Protein AF-A0A2E9D333-F1 (afdb_monomer_lite)

pLDDT: mean 70.03, std 16.57, range [30.91, 91.0]

Radius of gyration: 24.69 Å; chains: 1; bounding box: 83×46×81 Å

Sequence (212 aa):
MGISLLAGCAQFTTNDQELAQLDRAARNKANTYVGCVTREAEKFLVNSADAGFIVDVARNNCTAALDDYKAAQSEFLDAQFMMIKDKLNESVELMDDRARNEIALMVITRQQQSQLSPAATIGAAVPRPAAAPITRAAGTPTSWTPDQRVYLDCMEDQARKYTSLKESAETIAEVAQSRCRDYMGGPNAALAQEGRTLVLGTIFDARVTPTR

Secondary structure (DSSP, 8-state):
---------------HHHHHHHHHHHHHHHHHHHHHHHHHHHHHTTTT--HHHHHHHHHHHTHHHHHHHHHHHHHHHHHH-S--HHHHHHHHHHHHHHHHHHHHHHHHHHHHHHHT-------------------------S---HHHHHHHHHHHHHHHHHTTSSS-HHHHHHHHHHHHGGGG-S--HHHHHHHHHHHHHHHHHHHHS---

Structure (mmCIF, N/CA/C/O backbone):
data_AF-A0A2E9D333-F1
#
_entry.id   AF-A0A2E9D333-F1
#
loop_
_atom_site.group_PDB
_atom_site.id
_atom_site.type_symbol
_atom_site.label_atom_id
_atom_site.label_alt_id
_atom_site.label_comp_id
_atom_site.label_asym_id
_atom_site.label_entity_id
_atom_site.label_seq_id
_atom_site.pdbx_PDB_ins_code
_atom_site.Cartn_x
_atom_site.Cartn_y
_atom_site.Cartn_z
_atom_site.occupancy
_atom_site.B_iso_or_equiv
_atom_site.auth_seq_id
_atom_site.auth_comp_id
_atom_site.auth_asym_id
_atom_site.auth_atom_id
_atom_site.pdbx_PDB_model_num
ATOM 1 N N . MET A 1 1 ? -42.134 -2.757 52.847 1.00 39.03 1 MET A N 1
ATOM 2 C CA . MET A 1 1 ? -40.674 -2.773 52.621 1.00 39.03 1 MET A CA 1
ATOM 3 C C . MET A 1 1 ? -40.456 -3.146 51.168 1.00 39.03 1 MET A C 1
ATOM 5 O O . MET A 1 1 ? -40.657 -4.298 50.813 1.00 39.03 1 MET A O 1
ATOM 9 N N . GLY A 1 2 ? -40.217 -2.147 50.319 1.00 44.47 2 GLY A N 1
ATOM 10 C CA . GLY A 1 2 ? -39.967 -2.340 48.892 1.00 44.47 2 GLY A CA 1
ATOM 11 C C . GLY A 1 2 ? -38.469 -2.445 48.650 1.00 44.47 2 GLY A C 1
ATOM 12 O O . GLY A 1 2 ? -37.720 -1.599 49.130 1.00 44.47 2 GLY A O 1
ATOM 13 N N . ILE A 1 3 ? -38.045 -3.478 47.928 1.00 48.16 3 ILE A N 1
ATOM 14 C CA . ILE A 1 3 ? -36.693 -3.558 47.383 1.00 48.16 3 ILE A CA 1
ATOM 15 C C . ILE A 1 3 ? -36.841 -3.391 45.878 1.00 48.16 3 ILE A C 1
ATOM 17 O O . ILE A 1 3 ? -37.286 -4.292 45.169 1.00 48.16 3 ILE A O 1
ATOM 21 N N . SER A 1 4 ? -36.520 -2.182 45.431 1.00 44.19 4 SER A N 1
ATOM 22 C CA . SER A 1 4 ? -36.317 -1.830 44.037 1.00 44.19 4 SER A CA 1
ATOM 23 C C . SER A 1 4 ? -35.177 -2.683 43.481 1.00 44.19 4 SER A C 1
ATOM 25 O O . SER A 1 4 ? -34.012 -2.463 43.810 1.00 44.19 4 SER A O 1
ATOM 27 N N . LEU A 1 5 ? -35.509 -3.665 42.647 1.00 45.00 5 LEU A N 1
ATOM 28 C CA . LEU A 1 5 ? -34.540 -4.306 41.767 1.00 45.00 5 LEU A CA 1
ATOM 29 C C . LEU A 1 5 ? -34.175 -3.285 40.691 1.00 45.00 5 LEU A C 1
ATOM 31 O O . LEU A 1 5 ? -34.953 -3.007 39.781 1.00 45.00 5 LEU A O 1
ATOM 35 N N . LEU A 1 6 ? -33.004 -2.677 40.873 1.00 47.22 6 LEU A N 1
ATOM 36 C CA . LEU A 1 6 ? -32.331 -1.839 39.894 1.00 47.22 6 LEU A CA 1
ATOM 37 C C . LEU A 1 6 ? -32.170 -2.640 38.598 1.00 47.22 6 LEU A C 1
ATOM 39 O O . LEU A 1 6 ? -31.268 -3.464 38.464 1.00 47.22 6 LEU A O 1
ATOM 43 N N . ALA A 1 7 ? -33.060 -2.375 37.643 1.00 49.44 7 ALA A N 1
ATOM 44 C CA . ALA A 1 7 ? -32.830 -2.627 36.234 1.00 49.44 7 ALA A CA 1
ATOM 45 C C . ALA A 1 7 ? -31.689 -1.703 35.785 1.00 49.44 7 ALA A C 1
ATOM 47 O O . ALA A 1 7 ? -31.906 -0.590 35.311 1.00 49.44 7 ALA A O 1
ATOM 48 N N . GLY A 1 8 ? -30.456 -2.139 36.032 1.00 47.03 8 GLY A N 1
ATOM 49 C CA . GLY A 1 8 ? -29.273 -1.532 35.451 1.00 47.03 8 GLY A CA 1
ATOM 50 C C . GLY A 1 8 ? -29.251 -1.872 33.970 1.00 47.03 8 GLY A C 1
ATOM 51 O O . GLY A 1 8 ? -28.988 -3.014 33.600 1.00 47.03 8 GLY A O 1
ATOM 52 N N . CYS A 1 9 ? -29.556 -0.887 33.130 1.00 43.44 9 CYS A N 1
ATOM 53 C CA . CYS A 1 9 ? -29.223 -0.918 31.718 1.00 43.44 9 CYS A CA 1
ATOM 54 C C . CYS A 1 9 ? -27.738 -1.285 31.596 1.00 43.44 9 CYS A C 1
ATOM 56 O O . CYS A 1 9 ? -26.883 -0.523 32.047 1.00 43.44 9 CYS A O 1
ATOM 58 N N . ALA A 1 10 ? -27.432 -2.445 31.013 1.00 44.16 10 ALA A N 1
ATOM 59 C CA . ALA A 1 10 ? -26.096 -2.750 30.523 1.00 44.16 10 ALA A CA 1
ATOM 60 C C . ALA A 1 10 ? -25.810 -1.767 29.381 1.00 44.16 10 ALA A C 1
ATOM 62 O O . ALA A 1 10 ? -26.138 -1.999 28.220 1.00 44.16 10 ALA A O 1
ATOM 63 N N . GLN A 1 11 ? -25.319 -0.591 29.750 1.00 48.28 11 GLN A N 1
ATOM 64 C CA . GLN A 1 11 ? -24.789 0.388 28.827 1.00 48.28 11 GLN A CA 1
ATOM 65 C C . GLN A 1 11 ? -23.543 -0.273 28.234 1.00 48.28 11 GLN A C 1
ATOM 67 O O . GLN A 1 11 ? -22.614 -0.596 28.971 1.00 48.28 11 GLN A O 1
ATOM 72 N N . PHE A 1 12 ? -23.566 -0.560 26.931 1.00 49.44 12 PHE A N 1
ATOM 73 C CA . PHE A 1 12 ? -22.416 -1.032 26.160 1.00 49.44 12 PHE A CA 1
ATOM 74 C C . PHE A 1 12 ? -21.349 0.072 26.139 1.00 49.44 12 PHE A C 1
ATOM 76 O O . PHE A 1 12 ? -21.164 0.767 25.148 1.00 49.44 12 PHE A O 1
ATOM 83 N N . THR A 1 13 ? -20.703 0.316 27.272 1.00 52.50 13 THR A N 1
ATOM 84 C CA . THR A 1 13 ? -19.488 1.111 27.352 1.00 52.50 13 THR A CA 1
ATOM 85 C C . THR A 1 13 ? -18.358 0.105 27.394 1.00 52.50 13 THR A C 1
ATOM 87 O O . THR A 1 13 ? -17.913 -0.287 28.474 1.00 52.50 13 THR A O 1
ATOM 90 N N . THR A 1 14 ? -17.943 -0.375 26.223 1.00 62.62 14 THR A N 1
ATOM 91 C CA . THR A 1 14 ? -16.630 -1.001 26.069 1.00 62.62 14 THR A CA 1
ATOM 92 C C . THR A 1 14 ? -15.633 -0.055 26.735 1.00 62.62 14 THR A C 1
ATOM 94 O O . THR A 1 14 ? -15.540 1.111 26.352 1.00 62.62 14 THR A O 1
ATOM 97 N N . ASN A 1 15 ? -14.996 -0.490 27.821 1.00 79.00 15 ASN A N 1
ATOM 98 C CA . ASN A 1 15 ? -14.103 0.375 28.592 1.00 79.00 15 ASN A CA 1
ATOM 99 C C . ASN A 1 15 ? -12.928 0.786 27.683 1.00 79.00 15 ASN A C 1
ATOM 101 O O . ASN A 1 15 ? -12.452 -0.035 26.899 1.00 79.00 15 ASN A O 1
ATOM 105 N N . ASP A 1 16 ? -12.431 2.021 27.788 1.00 80.81 16 ASP A N 1
ATOM 106 C CA . ASP A 1 16 ? -11.281 2.527 27.018 1.00 80.81 16 ASP A CA 1
ATOM 107 C C . ASP A 1 16 ? -10.090 1.550 27.020 1.00 80.81 16 ASP A C 1
ATOM 109 O O . ASP A 1 16 ? -9.355 1.422 26.038 1.00 80.81 16 ASP A O 1
ATOM 113 N N . GLN A 1 17 ? -9.914 0.804 28.115 1.00 81.62 17 GLN A N 1
ATOM 114 C CA . GLN A 1 17 ? -8.884 -0.224 28.238 1.00 81.62 17 GLN A CA 1
ATOM 115 C C . GLN A 1 17 ? -9.095 -1.429 27.302 1.00 81.62 17 GLN A C 1
ATOM 117 O O . GLN A 1 17 ? -8.115 -1.994 26.815 1.00 81.62 17 GLN A O 1
ATOM 122 N N . GLU A 1 18 ? -10.339 -1.831 27.063 1.00 81.69 18 GLU A N 1
ATOM 123 C CA . GLU A 1 18 ? -10.721 -2.927 26.166 1.00 81.69 18 GLU A CA 1
ATOM 124 C C . GLU A 1 18 ? -10.599 -2.491 24.699 1.00 81.69 18 GLU A C 1
ATOM 126 O O . GLU A 1 18 ? -9.955 -3.180 23.907 1.00 81.69 18 GLU A O 1
ATOM 131 N N . LEU A 1 19 ? -11.048 -1.275 24.366 1.00 80.75 19 LEU A N 1
ATOM 132 C CA . LEU A 1 19 ? -10.809 -0.664 23.050 1.00 80.75 19 LEU A CA 1
ATOM 133 C C . LEU A 1 19 ? -9.309 -0.565 22.723 1.00 80.75 19 LEU A C 1
ATOM 135 O O . LEU A 1 19 ? -8.883 -0.910 21.621 1.00 80.75 19 LEU A O 1
ATOM 139 N N . ALA A 1 20 ? -8.478 -0.167 23.691 1.00 79.75 20 ALA A N 1
ATOM 140 C CA . ALA A 1 20 ? -7.027 -0.095 23.513 1.00 79.75 20 ALA A CA 1
ATOM 141 C C . ALA A 1 20 ? -6.345 -1.471 23.376 1.00 79.75 20 ALA A C 1
ATOM 143 O O . ALA A 1 20 ? -5.203 -1.549 22.905 1.00 79.75 20 ALA A O 1
ATOM 144 N N . GLN A 1 21 ? -6.981 -2.554 23.832 1.00 82.75 21 GLN A N 1
ATOM 145 C CA . GLN A 1 21 ? -6.500 -3.920 23.602 1.00 82.75 21 GLN A CA 1
ATOM 146 C C . GLN A 1 21 ? -6.868 -4.398 22.199 1.00 82.75 21 GLN A C 1
ATOM 148 O O . GLN A 1 21 ? -6.003 -4.944 21.514 1.00 82.75 21 GLN A O 1
ATOM 153 N N . LEU A 1 22 ? -8.094 -4.119 21.750 1.00 84.69 22 LEU A N 1
ATOM 154 C CA . LEU A 1 22 ? -8.561 -4.440 20.401 1.00 84.69 22 LEU A CA 1
ATOM 155 C C . LEU A 1 22 ? -7.756 -3.692 19.323 1.00 84.69 22 LEU A C 1
ATOM 157 O O . LEU A 1 22 ? -7.276 -4.326 18.386 1.00 84.69 22 LEU A O 1
ATOM 161 N N . ASP A 1 23 ? -7.482 -2.391 19.500 1.00 84.94 23 ASP A N 1
ATOM 162 C CA . ASP A 1 23 ? -6.608 -1.626 18.585 1.00 84.94 23 ASP A CA 1
ATOM 163 C C . ASP A 1 23 ? -5.200 -2.243 18.514 1.00 84.94 23 ASP A C 1
ATOM 165 O O . ASP A 1 23 ? -4.637 -2.460 17.439 1.00 84.94 23 ASP A O 1
ATOM 169 N N . ARG A 1 24 ? -4.621 -2.612 19.666 1.00 81.75 24 ARG A N 1
ATOM 170 C CA . ARG A 1 24 ? -3.310 -3.281 19.704 1.00 81.75 24 ARG A CA 1
ATOM 171 C C . ARG A 1 24 ? -3.327 -4.640 19.010 1.00 81.75 24 ARG A C 1
ATOM 173 O O . ARG A 1 24 ? -2.371 -4.959 18.302 1.00 81.75 24 ARG A O 1
ATOM 180 N N . ALA A 1 25 ? -4.381 -5.430 19.191 1.00 84.06 25 ALA A N 1
ATOM 181 C CA . ALA A 1 25 ? -4.539 -6.713 18.517 1.00 84.06 25 ALA A CA 1
ATOM 182 C C . ALA A 1 25 ? -4.614 -6.528 16.993 1.00 84.06 25 ALA A C 1
ATOM 184 O O . ALA A 1 25 ? -3.840 -7.160 16.268 1.00 84.06 25 ALA A O 1
ATOM 185 N N . ALA A 1 26 ? -5.445 -5.596 16.517 1.00 80.00 26 ALA A N 1
ATOM 186 C CA . ALA A 1 26 ? -5.569 -5.263 15.101 1.00 80.00 26 ALA A CA 1
ATOM 187 C C . ALA A 1 26 ? -4.231 -4.799 14.501 1.00 80.00 26 ALA A C 1
ATOM 189 O O . ALA A 1 26 ? -3.803 -5.311 13.466 1.00 80.00 26 ALA A O 1
ATOM 190 N N . ARG A 1 27 ? -3.492 -3.918 15.189 1.00 82.12 27 ARG A N 1
ATOM 191 C CA . ARG A 1 27 ? -2.153 -3.470 14.756 1.00 82.12 27 ARG A CA 1
ATOM 192 C C . ARG A 1 27 ? -1.125 -4.597 14.708 1.00 82.12 27 ARG A C 1
ATOM 194 O O . ARG A 1 27 ? -0.323 -4.651 13.778 1.00 82.12 27 ARG A O 1
ATOM 201 N N . ASN A 1 28 ? -1.136 -5.508 15.681 1.00 84.44 28 ASN A N 1
ATOM 202 C CA . ASN A 1 28 ? -0.240 -6.667 15.680 1.00 84.44 28 ASN A CA 1
ATOM 203 C C . ASN A 1 28 ? -0.522 -7.589 14.486 1.00 84.44 28 ASN A C 1
ATOM 205 O O . ASN A 1 28 ? 0.414 -8.066 13.838 1.00 84.44 28 ASN A O 1
ATOM 209 N N . LYS A 1 29 ? -1.801 -7.801 14.153 1.00 88.38 29 LYS A N 1
ATOM 210 C CA . LYS A 1 29 ? -2.195 -8.562 12.962 1.00 88.38 29 LYS A CA 1
ATOM 211 C C . LYS A 1 29 ? -1.839 -7.830 11.667 1.00 88.38 29 LYS A C 1
ATOM 213 O O . LYS A 1 29 ? -1.276 -8.457 10.775 1.00 88.38 29 LYS A O 1
ATOM 218 N N . ALA A 1 30 ? -2.022 -6.511 11.602 1.00 78.25 30 ALA A N 1
ATOM 219 C CA . ALA A 1 30 ? -1.582 -5.696 10.467 1.00 78.25 30 ALA A CA 1
ATOM 220 C C . ALA A 1 30 ? -0.069 -5.828 10.225 1.00 78.25 30 ALA A C 1
ATOM 222 O O . ALA A 1 30 ? 0.368 -6.075 9.105 1.00 78.25 30 ALA A O 1
ATOM 223 N N . ASN A 1 31 ? 0.744 -5.742 11.284 1.00 82.19 31 ASN A N 1
ATOM 224 C CA . ASN A 1 31 ? 2.193 -5.936 11.184 1.00 82.19 31 ASN A CA 1
ATOM 225 C C . ASN A 1 31 ? 2.564 -7.370 10.771 1.00 82.19 31 ASN A C 1
ATOM 227 O O . ASN A 1 31 ? 3.530 -7.561 10.036 1.00 82.19 31 ASN A O 1
ATOM 231 N N . THR A 1 32 ? 1.796 -8.371 11.210 1.00 86.44 32 THR A N 1
ATOM 232 C CA . THR A 1 32 ? 1.985 -9.772 10.797 1.00 86.44 32 THR A CA 1
ATOM 233 C C . THR A 1 32 ? 1.733 -9.943 9.301 1.00 86.44 32 THR A C 1
ATOM 235 O O . THR A 1 32 ? 2.529 -10.586 8.617 1.00 86.44 32 THR A O 1
ATOM 238 N N . TYR A 1 33 ? 0.668 -9.333 8.778 1.00 85.81 33 TYR A N 1
ATOM 239 C CA . TYR A 1 33 ? 0.381 -9.350 7.348 1.00 85.81 33 TYR A CA 1
ATOM 240 C C . TYR A 1 33 ? 1.449 -8.619 6.535 1.00 85.81 33 TYR A C 1
ATOM 242 O O . TYR A 1 33 ? 1.997 -9.212 5.609 1.00 85.81 33 TYR A O 1
ATOM 250 N N . VAL A 1 34 ? 1.808 -7.383 6.906 1.00 82.06 34 VAL A N 1
ATOM 251 C CA . VAL A 1 34 ? 2.870 -6.632 6.214 1.00 82.06 34 VAL A CA 1
ATOM 252 C C . VAL A 1 34 ? 4.173 -7.434 6.228 1.00 82.06 34 VAL A C 1
ATOM 254 O O . VAL A 1 34 ? 4.779 -7.634 5.183 1.00 82.06 34 VAL A O 1
ATOM 257 N N . GLY A 1 35 ? 4.556 -8.003 7.374 1.00 80.19 35 GLY A N 1
ATOM 258 C CA . GLY A 1 35 ? 5.743 -8.853 7.479 1.00 80.19 35 GLY A CA 1
ATOM 259 C C . GLY A 1 35 ? 5.681 -10.124 6.622 1.00 80.19 35 GLY A C 1
ATOM 260 O O . GLY A 1 35 ? 6.712 -10.557 6.105 1.00 80.19 35 GLY A O 1
ATOM 261 N N . CYS A 1 36 ? 4.498 -10.718 6.440 1.00 85.81 36 CYS A N 1
ATOM 262 C CA . CYS A 1 36 ? 4.298 -11.829 5.509 1.00 85.81 36 CYS A CA 1
ATOM 263 C C . CYS A 1 36 ? 4.529 -11.373 4.064 1.00 85.81 36 CYS A C 1
ATOM 265 O O . CYS A 1 36 ? 5.340 -11.967 3.355 1.00 85.81 36 CYS A O 1
ATOM 267 N N . VAL A 1 37 ? 3.865 -10.290 3.655 1.00 84.44 37 VAL A N 1
ATOM 268 C CA . VAL A 1 37 ? 3.920 -9.755 2.291 1.00 84.44 37 VAL A CA 1
ATOM 269 C C . VAL A 1 37 ? 5.350 -9.354 1.922 1.00 84.44 37 VAL A C 1
ATOM 271 O O . VAL A 1 37 ? 5.843 -9.734 0.862 1.00 84.44 37 VAL A O 1
ATOM 274 N N . THR A 1 38 ? 6.060 -8.684 2.829 1.00 82.25 38 THR A N 1
ATOM 275 C CA . THR A 1 38 ? 7.469 -8.314 2.661 1.00 82.25 38 THR A CA 1
ATOM 276 C C . THR A 1 38 ? 8.361 -9.553 2.482 1.00 82.25 38 THR A C 1
ATOM 278 O O . THR A 1 38 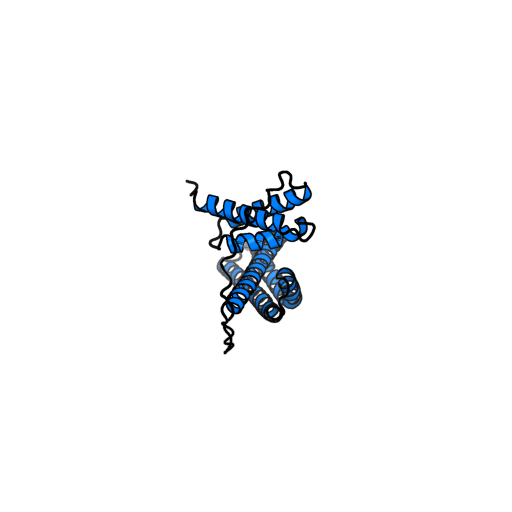? 9.135 -9.627 1.529 1.00 82.25 38 THR A O 1
ATOM 281 N N . ARG A 1 39 ? 8.208 -10.579 3.331 1.00 84.75 39 ARG A N 1
ATOM 282 C CA . ARG A 1 39 ? 8.996 -11.825 3.251 1.00 84.75 39 ARG A CA 1
ATOM 283 C C . ARG A 1 39 ? 8.721 -12.629 1.980 1.00 84.75 39 ARG A C 1
ATOM 285 O O . ARG A 1 39 ? 9.632 -13.232 1.417 1.00 84.75 39 ARG A O 1
ATOM 292 N N . GLU A 1 40 ? 7.469 -12.684 1.536 1.00 84.50 40 GLU A N 1
ATOM 293 C CA . GLU A 1 40 ? 7.126 -13.340 0.273 1.00 84.50 40 GLU A CA 1
ATOM 294 C C . GLU A 1 40 ? 7.706 -12.570 -0.912 1.00 84.50 40 GLU A C 1
ATOM 296 O O . GLU A 1 40 ? 8.304 -13.180 -1.798 1.00 84.50 40 GLU A O 1
ATOM 301 N N . ALA A 1 41 ? 7.623 -11.239 -0.891 1.00 80.31 41 ALA A N 1
ATOM 302 C CA . ALA A 1 41 ? 8.182 -10.392 -1.933 1.00 80.31 41 ALA A CA 1
ATOM 303 C C . ALA A 1 41 ? 9.700 -10.569 -2.097 1.00 80.31 41 ALA A C 1
ATOM 305 O O . ALA A 1 41 ? 10.182 -10.659 -3.229 1.00 80.31 41 ALA A O 1
ATOM 306 N N . GLU A 1 42 ? 10.455 -10.710 -1.000 1.00 79.62 42 GLU A N 1
ATOM 307 C CA . GLU A 1 42 ? 11.911 -10.930 -1.025 1.00 79.62 42 GLU A CA 1
ATOM 308 C C . GLU A 1 42 ? 12.353 -12.098 -1.919 1.00 79.62 42 GLU A C 1
ATOM 310 O O . GLU A 1 42 ? 13.414 -12.024 -2.555 1.00 79.62 42 GLU A O 1
ATOM 315 N N . LYS A 1 43 ? 11.529 -13.149 -2.016 1.00 80.00 43 LYS A N 1
ATOM 316 C CA . LYS A 1 43 ? 11.796 -14.332 -2.848 1.00 80.00 43 LYS A CA 1
ATOM 317 C C . LYS A 1 43 ? 11.767 -14.013 -4.343 1.00 80.00 43 LYS A C 1
ATOM 319 O O . LYS A 1 43 ? 12.484 -14.640 -5.120 1.00 80.00 43 LYS A O 1
ATOM 324 N N . PHE A 1 44 ? 10.963 -13.033 -4.751 1.00 74.81 44 PHE A N 1
ATOM 325 C CA . PHE A 1 44 ? 10.767 -12.658 -6.155 1.00 74.81 44 PHE A CA 1
ATOM 326 C C . PHE A 1 44 ? 11.645 -11.486 -6.591 1.00 74.81 44 PHE A C 1
ATOM 328 O O . PHE A 1 44 ? 11.915 -11.326 -7.782 1.00 74.81 44 PHE A O 1
ATOM 335 N N . LEU A 1 45 ? 12.177 -10.727 -5.632 1.00 68.44 45 LEU A N 1
ATOM 336 C CA . LEU A 1 45 ? 13.121 -9.637 -5.875 1.00 68.44 45 LEU A CA 1
ATOM 337 C C . LEU A 1 45 ? 14.427 -10.084 -6.575 1.00 68.44 45 LEU A C 1
ATOM 339 O O . LEU A 1 45 ? 15.135 -9.241 -7.116 1.00 68.44 45 LEU A O 1
ATOM 343 N N . VAL A 1 46 ? 14.767 -11.381 -6.579 1.00 63.53 46 VAL A N 1
ATOM 344 C CA . VAL A 1 46 ? 15.969 -11.920 -7.258 1.00 63.53 46 VAL A CA 1
ATOM 345 C C . VAL A 1 46 ? 15.781 -12.023 -8.777 1.00 63.53 46 VAL A C 1
ATOM 347 O O . VAL A 1 46 ? 16.744 -11.902 -9.527 1.00 63.53 46 VAL A O 1
ATOM 350 N N . ASN A 1 47 ? 14.544 -12.204 -9.245 1.00 59.62 47 ASN A N 1
ATOM 351 C CA . ASN A 1 47 ? 14.254 -12.582 -10.632 1.00 59.62 47 ASN A CA 1
ATOM 352 C C . ASN A 1 47 ? 13.803 -11.401 -11.510 1.00 59.62 47 ASN A C 1
ATOM 354 O O . ASN A 1 47 ? 13.242 -11.613 -12.582 1.00 59.62 47 ASN A O 1
ATOM 358 N N . SER A 1 48 ? 14.044 -10.154 -11.081 1.00 52.44 48 SER A N 1
ATOM 359 C CA . SER A 1 48 ? 13.666 -8.922 -11.807 1.00 52.44 48 SER A CA 1
ATOM 360 C C . SER A 1 48 ? 12.183 -8.842 -12.208 1.00 52.44 48 SER A C 1
ATOM 362 O O . SER A 1 48 ? 11.841 -8.254 -13.232 1.00 52.44 48 SER A O 1
ATOM 364 N N . ALA A 1 49 ? 11.293 -9.446 -11.417 1.00 58.06 49 ALA A N 1
ATOM 365 C CA . ALA A 1 49 ? 9.864 -9.372 -11.682 1.00 58.06 49 ALA A CA 1
ATOM 366 C C . ALA A 1 49 ? 9.329 -7.951 -11.432 1.00 58.06 49 ALA A C 1
ATOM 368 O O . ALA A 1 49 ? 9.820 -7.227 -10.565 1.00 58.06 49 ALA A O 1
ATOM 369 N N . ASP A 1 50 ? 8.314 -7.564 -12.204 1.00 64.00 50 ASP A N 1
ATOM 370 C CA . ASP A 1 50 ? 7.616 -6.290 -12.044 1.00 64.00 50 ASP A CA 1
ATOM 371 C C . ASP A 1 50 ? 7.059 -6.131 -10.616 1.00 64.00 50 ASP A C 1
ATOM 373 O O . ASP A 1 50 ? 6.530 -7.082 -10.039 1.00 64.00 50 ASP A O 1
ATOM 377 N N . ALA A 1 51 ? 7.153 -4.925 -10.046 1.00 60.75 51 ALA A N 1
ATOM 378 C CA . ALA A 1 51 ? 6.736 -4.664 -8.667 1.00 60.75 51 ALA A CA 1
ATOM 379 C C . ALA A 1 51 ? 5.256 -5.009 -8.417 1.00 60.75 51 ALA A C 1
ATOM 381 O O . ALA A 1 51 ? 4.924 -5.507 -7.342 1.00 60.75 51 ALA A O 1
ATOM 382 N N . GLY A 1 52 ? 4.381 -4.813 -9.412 1.00 62.28 52 GLY A N 1
ATOM 383 C CA . GLY A 1 52 ? 2.973 -5.205 -9.328 1.00 62.28 52 GLY A CA 1
ATOM 384 C C . GLY A 1 52 ? 2.803 -6.721 -9.226 1.00 62.28 52 GLY A C 1
ATOM 385 O O . GLY A 1 52 ? 2.094 -7.206 -8.349 1.00 62.28 52 GLY A O 1
ATOM 386 N N . PHE A 1 53 ? 3.546 -7.479 -10.037 1.00 69.12 53 PHE A N 1
ATOM 387 C CA . PHE A 1 53 ? 3.548 -8.942 -9.972 1.00 69.12 53 PHE A CA 1
ATOM 388 C C . PHE A 1 53 ? 4.029 -9.468 -8.610 1.00 69.12 53 PHE A C 1
ATOM 390 O O . PHE A 1 53 ? 3.423 -10.379 -8.047 1.00 69.12 53 PHE A O 1
ATOM 397 N N . ILE A 1 54 ? 5.095 -8.882 -8.053 1.00 70.31 54 ILE A N 1
ATOM 398 C CA . ILE A 1 54 ? 5.630 -9.273 -6.739 1.00 70.31 54 ILE A CA 1
ATOM 399 C C . ILE A 1 54 ? 4.589 -9.040 -5.638 1.00 70.31 54 ILE A C 1
ATOM 401 O O . ILE A 1 54 ? 4.387 -9.910 -4.791 1.00 70.31 54 ILE A O 1
ATOM 405 N N . VAL A 1 55 ? 3.910 -7.892 -5.672 1.00 70.75 55 VAL A N 1
ATOM 406 C CA . VAL A 1 55 ? 2.831 -7.554 -4.737 1.00 70.75 55 VAL A CA 1
ATOM 407 C C . VAL A 1 55 ? 1.689 -8.560 -4.827 1.00 70.75 55 VAL A C 1
ATOM 409 O O . VAL A 1 55 ? 1.248 -9.058 -3.794 1.00 70.75 55 VAL A O 1
ATOM 412 N N . ASP A 1 56 ? 1.201 -8.867 -6.026 1.00 74.19 56 ASP A N 1
ATOM 413 C CA . ASP A 1 56 ? 0.020 -9.721 -6.177 1.00 74.19 56 ASP A CA 1
ATOM 414 C C . ASP A 1 56 ? 0.302 -11.165 -5.747 1.00 74.19 56 ASP A C 1
ATOM 416 O O . ASP A 1 56 ? -0.510 -11.778 -5.049 1.00 74.19 56 ASP A O 1
ATOM 420 N N . VAL A 1 57 ? 1.486 -11.695 -6.069 1.00 77.94 57 VAL A N 1
ATOM 421 C CA . VAL A 1 57 ? 1.907 -13.025 -5.605 1.00 77.94 57 VAL A CA 1
ATOM 422 C C . VAL A 1 57 ? 2.108 -13.045 -4.087 1.00 77.94 57 VAL A C 1
ATOM 424 O O . VAL A 1 57 ? 1.633 -13.966 -3.419 1.00 77.94 57 VAL A O 1
ATOM 427 N N . ALA A 1 58 ? 2.752 -12.021 -3.520 1.00 80.56 58 ALA A N 1
ATOM 428 C CA . ALA A 1 58 ? 2.956 -11.923 -2.078 1.00 80.56 58 ALA A CA 1
ATOM 429 C C . ALA A 1 58 ? 1.627 -11.814 -1.310 1.00 80.56 58 ALA A C 1
ATOM 431 O O . ALA A 1 58 ? 1.445 -12.497 -0.304 1.00 80.56 58 ALA A O 1
ATOM 432 N N . ARG A 1 59 ? 0.663 -11.026 -1.805 1.00 81.31 59 ARG A N 1
ATOM 433 C CA . ARG A 1 59 ? -0.680 -10.914 -1.207 1.00 81.31 59 ARG A CA 1
ATOM 434 C C . ARG A 1 59 ? -1.435 -12.237 -1.258 1.00 81.31 59 ARG A C 1
ATOM 436 O O . ARG A 1 59 ? -1.987 -12.649 -0.240 1.00 81.31 59 ARG A O 1
ATOM 443 N N . ASN A 1 60 ? -1.407 -12.935 -2.395 1.00 84.00 60 ASN A N 1
ATOM 444 C CA . ASN A 1 60 ? -2.063 -14.237 -2.542 1.00 84.00 60 ASN A CA 1
ATOM 445 C C . ASN A 1 60 ? -1.516 -15.280 -1.552 1.00 84.00 60 ASN A C 1
ATOM 447 O O . ASN A 1 60 ? -2.289 -16.034 -0.956 1.00 84.00 60 ASN A O 1
ATOM 451 N N . ASN A 1 61 ? -0.204 -15.273 -1.307 1.00 86.50 61 ASN A N 1
ATOM 452 C CA . ASN A 1 61 ? 0.438 -16.163 -0.334 1.00 86.50 61 ASN A CA 1
ATOM 453 C C . ASN A 1 61 ? 0.175 -15.763 1.130 1.00 86.50 61 ASN A C 1
ATOM 455 O O . ASN A 1 61 ? 0.323 -16.592 2.027 1.00 86.50 61 ASN A O 1
ATOM 459 N N . CYS A 1 62 ? -0.236 -14.518 1.381 1.00 91.00 62 CYS A N 1
ATOM 460 C CA . CYS A 1 62 ? -0.471 -13.961 2.715 1.00 91.00 62 CYS A CA 1
ATOM 461 C C . CYS A 1 62 ? -1.958 -13.777 3.057 1.00 91.00 62 CYS A C 1
ATOM 463 O O . CYS A 1 62 ? -2.288 -13.080 4.017 1.00 91.00 62 CYS A O 1
ATOM 465 N N . THR A 1 63 ? -2.858 -14.431 2.317 1.00 90.06 63 THR A N 1
ATOM 466 C CA . THR A 1 63 ? -4.319 -14.388 2.522 1.00 90.06 63 THR A CA 1
ATOM 467 C C . THR A 1 63 ? -4.737 -14.748 3.947 1.00 90.06 63 THR A C 1
ATOM 469 O O . THR A 1 63 ? -5.519 -14.020 4.546 1.00 90.06 63 THR A O 1
ATOM 472 N N . ALA A 1 64 ? -4.135 -15.774 4.553 1.00 88.81 64 ALA A N 1
ATOM 473 C CA . ALA A 1 64 ? -4.420 -16.133 5.945 1.00 88.81 64 ALA A CA 1
ATOM 474 C C . ALA A 1 64 ? -4.088 -14.998 6.937 1.00 88.81 64 ALA A C 1
ATOM 476 O O . ALA A 1 64 ? -4.850 -14.732 7.862 1.00 88.81 64 ALA A O 1
ATOM 477 N N . ALA A 1 65 ? -2.974 -14.287 6.730 1.00 87.00 65 ALA A N 1
ATOM 478 C CA . ALA A 1 65 ? -2.602 -13.154 7.578 1.00 87.00 65 ALA A CA 1
ATOM 479 C C . ALA A 1 65 ? -3.503 -11.927 7.335 1.00 87.00 65 ALA A C 1
ATOM 481 O O . ALA A 1 65 ? -3.762 -11.160 8.263 1.00 87.00 65 ALA A O 1
ATOM 482 N N . LEU A 1 66 ? -3.997 -11.754 6.103 1.00 87.88 66 LEU A N 1
ATOM 483 C CA . LEU A 1 66 ? -4.976 -10.724 5.756 1.00 87.88 66 LEU A CA 1
ATOM 484 C C . LEU A 1 66 ? -6.321 -10.980 6.440 1.00 87.88 66 LEU A C 1
ATOM 486 O O . LEU A 1 66 ? -6.929 -10.048 6.963 1.00 87.88 66 LEU A O 1
ATOM 490 N N . ASP A 1 67 ? -6.779 -12.228 6.446 1.00 90.00 67 ASP A N 1
ATOM 491 C CA . ASP A 1 67 ? -8.041 -12.617 7.074 1.00 90.00 67 ASP A CA 1
ATOM 492 C C . ASP A 1 67 ? -7.972 -12.477 8.600 1.00 90.00 67 ASP A C 1
ATOM 494 O O . ASP A 1 67 ? -8.887 -11.923 9.208 1.00 90.00 67 ASP A O 1
ATOM 498 N N . ASP A 1 68 ? -6.841 -12.845 9.207 1.00 87.31 68 ASP A N 1
ATOM 499 C CA . ASP A 1 68 ? -6.544 -12.590 10.621 1.00 87.31 68 ASP A CA 1
ATOM 500 C C . ASP A 1 68 ? -6.599 -11.095 10.979 1.00 87.31 68 ASP A C 1
ATOM 502 O O . ASP A 1 68 ? -7.103 -10.713 12.039 1.00 87.31 68 ASP A O 1
ATOM 506 N N . TYR A 1 69 ? -6.068 -10.233 10.105 1.00 88.56 69 TYR A N 1
ATOM 507 C CA . TYR A 1 69 ? -6.159 -8.785 10.274 1.00 88.56 69 TYR A CA 1
ATOM 508 C C . TYR A 1 69 ? -7.600 -8.290 10.146 1.00 88.56 69 TYR A C 1
ATOM 510 O O . TYR A 1 69 ? -8.055 -7.538 11.006 1.00 88.56 69 TYR A O 1
ATOM 518 N N . LYS A 1 70 ? -8.336 -8.731 9.118 1.00 88.69 70 LYS A N 1
ATOM 519 C CA . LYS A 1 70 ? -9.744 -8.359 8.919 1.00 88.69 70 LYS A CA 1
ATOM 520 C C . LYS A 1 70 ? -10.606 -8.749 10.114 1.00 88.69 70 LYS A C 1
ATOM 522 O O . LYS A 1 70 ? -11.440 -7.950 10.523 1.00 88.69 70 LYS A O 1
ATOM 527 N N . ALA A 1 71 ? -10.388 -9.934 10.684 1.00 89.06 71 ALA A N 1
ATOM 528 C CA . ALA A 1 71 ? -11.093 -10.384 11.878 1.00 89.06 71 ALA A CA 1
ATOM 529 C C . ALA A 1 71 ? -10.824 -9.451 13.072 1.00 89.06 71 ALA A C 1
ATOM 531 O O . ALA A 1 71 ? -11.762 -8.879 13.622 1.00 89.06 71 ALA A O 1
ATOM 532 N N . ALA A 1 72 ? -9.552 -9.198 13.400 1.00 85.44 72 ALA A N 1
ATOM 533 C CA . ALA A 1 72 ? -9.182 -8.328 14.520 1.00 85.44 72 ALA A CA 1
ATOM 534 C C . ALA A 1 72 ? -9.624 -6.863 14.322 1.00 85.44 72 ALA A C 1
ATOM 536 O O . ALA A 1 72 ? -10.054 -6.198 15.264 1.00 85.44 72 ALA A O 1
ATOM 537 N N . GLN A 1 73 ? -9.545 -6.351 13.092 1.00 85.81 73 GLN A N 1
ATOM 538 C CA . GLN A 1 73 ? -10.000 -5.005 12.750 1.00 85.81 73 GLN A CA 1
ATOM 539 C C . GLN A 1 73 ? -11.529 -4.903 12.806 1.00 85.81 73 GLN A C 1
ATOM 541 O O . GLN A 1 73 ? -12.048 -3.881 13.245 1.00 85.81 73 GLN A O 1
ATOM 546 N N . SER A 1 74 ? -12.252 -5.947 12.393 1.00 86.81 74 SER A N 1
ATOM 547 C CA . SER A 1 74 ? -13.709 -6.000 12.510 1.00 86.81 74 SER A CA 1
ATOM 548 C C . SER A 1 74 ? -14.145 -5.975 13.971 1.00 86.81 74 SER A C 1
ATOM 550 O O . SER A 1 74 ? -15.070 -5.241 14.284 1.00 86.81 74 SER A O 1
ATOM 552 N N . GLU A 1 75 ? -13.477 -6.714 14.861 1.00 84.81 75 GLU A N 1
ATOM 553 C CA . GLU A 1 75 ? -13.768 -6.696 16.305 1.00 84.81 75 GLU A CA 1
ATOM 554 C C . GLU A 1 75 ? -13.513 -5.314 16.924 1.00 84.81 75 GLU A C 1
ATOM 556 O O . GLU A 1 75 ? -14.338 -4.802 17.679 1.00 84.81 75 GLU A O 1
ATOM 561 N N . PHE A 1 76 ? -12.401 -4.664 16.563 1.00 83.94 76 PHE A N 1
ATOM 562 C CA . PHE A 1 76 ? -12.116 -3.297 17.005 1.00 83.94 76 PHE A CA 1
ATOM 563 C C . PHE A 1 76 ? -13.162 -2.290 16.503 1.00 83.94 76 PHE A C 1
ATOM 565 O O . PHE A 1 76 ? -13.629 -1.443 17.264 1.00 83.94 76 PHE A O 1
ATOM 572 N N . LEU A 1 77 ? -13.536 -2.375 15.225 1.00 83.31 77 LEU A N 1
ATOM 573 C CA . LEU A 1 77 ? -14.502 -1.460 14.622 1.00 83.31 77 LEU A CA 1
ATOM 574 C C . LEU A 1 77 ? -15.929 -1.712 15.116 1.00 83.31 77 LEU A C 1
ATOM 576 O O . LEU A 1 77 ? -16.659 -0.742 15.267 1.00 83.31 77 LEU A O 1
ATOM 580 N N . ASP A 1 78 ? -16.314 -2.958 15.398 1.00 83.75 78 ASP A N 1
ATOM 581 C CA . ASP A 1 78 ? -17.617 -3.313 15.987 1.00 83.75 78 ASP A CA 1
ATOM 582 C C . ASP A 1 78 ? -17.756 -2.729 17.398 1.00 83.75 78 ASP A C 1
ATOM 584 O O . ASP A 1 78 ? -18.794 -2.181 17.762 1.00 83.75 78 ASP A O 1
ATOM 588 N N . ALA A 1 79 ? -16.657 -2.719 18.158 1.00 79.81 79 ALA A N 1
ATOM 589 C CA . ALA A 1 79 ? -16.602 -2.069 19.461 1.00 79.81 79 ALA A CA 1
ATOM 590 C C . ALA A 1 79 ? -16.662 -0.527 19.397 1.00 79.81 79 ALA A C 1
ATOM 592 O O . ALA A 1 79 ? -17.001 0.104 20.399 1.00 79.81 79 ALA A O 1
ATOM 593 N N . GLN A 1 80 ? -16.322 0.089 18.256 1.00 74.56 80 GLN A N 1
ATOM 594 C CA . GLN A 1 80 ? -16.221 1.547 18.100 1.00 74.56 80 GLN A CA 1
ATOM 595 C C . GLN A 1 80 ? -17.381 2.169 17.296 1.00 74.56 80 GLN A C 1
ATOM 597 O O . GLN A 1 80 ? -17.754 3.318 17.546 1.00 74.56 80 GLN A O 1
ATOM 602 N N . PHE A 1 81 ? -17.963 1.445 16.338 1.00 74.88 81 PHE A N 1
ATOM 603 C CA . PHE A 1 81 ? -18.939 1.954 15.372 1.00 74.88 81 PHE A CA 1
ATOM 604 C C . PHE A 1 81 ? -20.059 0.939 15.097 1.00 74.88 81 PHE A C 1
ATOM 606 O O . PHE A 1 81 ? -19.808 -0.243 14.912 1.00 74.88 81 PHE A O 1
ATOM 613 N N . MET A 1 82 ? -21.303 1.411 14.932 1.00 62.31 82 MET A N 1
ATOM 614 C CA . MET A 1 82 ? -22.439 0.551 14.535 1.00 62.31 82 MET A CA 1
ATOM 615 C C . MET A 1 82 ? -22.422 0.117 13.052 1.00 62.31 82 MET A C 1
ATOM 617 O O . MET A 1 82 ? -23.201 -0.749 12.662 1.00 62.31 82 MET A O 1
ATOM 621 N N . MET A 1 83 ? -21.581 0.721 12.199 1.00 57.09 83 MET A N 1
ATOM 622 C CA . MET A 1 83 ? -21.451 0.370 10.775 1.00 57.09 83 MET A CA 1
ATOM 623 C C . MET A 1 83 ? -19.990 0.095 10.416 1.00 57.09 83 MET A C 1
ATOM 625 O O . MET A 1 83 ? -19.182 1.011 10.278 1.00 57.09 83 MET A O 1
ATOM 629 N N . ILE A 1 84 ? -19.668 -1.190 10.261 1.00 69.94 84 ILE A N 1
ATOM 630 C CA . ILE A 1 84 ? -18.283 -1.690 10.244 1.00 69.94 84 ILE A CA 1
ATOM 631 C C . ILE A 1 84 ? -17.753 -1.912 8.831 1.00 69.94 84 ILE A C 1
ATOM 633 O O . ILE A 1 84 ? -16.564 -1.735 8.594 1.00 69.94 84 ILE A O 1
ATOM 637 N N . LYS A 1 85 ? -18.615 -2.282 7.874 1.00 72.94 85 LYS A N 1
ATOM 638 C CA . LYS A 1 85 ? -18.176 -2.746 6.546 1.00 72.94 85 LYS A CA 1
ATOM 639 C C . LYS A 1 85 ? -17.373 -1.703 5.772 1.00 72.94 85 LYS A C 1
ATOM 641 O O . LYS A 1 85 ? -16.293 -2.026 5.288 1.00 72.94 85 LYS A O 1
ATOM 646 N N . ASP A 1 86 ? -17.859 -0.468 5.696 1.00 75.56 86 ASP A N 1
ATOM 647 C CA . ASP A 1 86 ? -17.183 0.578 4.918 1.00 75.56 86 ASP A CA 1
ATOM 648 C C . ASP A 1 86 ? -15.841 0.961 5.553 1.00 75.56 86 ASP A C 1
ATOM 650 O O . ASP A 1 86 ? -14.832 1.088 4.861 1.00 75.56 86 ASP A O 1
ATOM 654 N N . LYS A 1 87 ? -15.801 1.050 6.889 1.00 76.50 87 LYS A N 1
ATOM 655 C CA . LYS A 1 87 ? -14.581 1.364 7.646 1.00 76.50 87 LYS A CA 1
ATOM 656 C C . LYS A 1 87 ? -13.562 0.231 7.617 1.00 76.50 87 LYS A C 1
ATOM 658 O O . LYS A 1 87 ? -12.362 0.490 7.573 1.00 76.50 87 LYS A O 1
ATOM 663 N N . LEU A 1 88 ? -14.024 -1.016 7.602 1.00 81.75 88 LEU A N 1
ATOM 664 C CA . LEU A 1 88 ? -13.165 -2.182 7.456 1.00 81.75 88 LEU A CA 1
ATOM 665 C C . LEU A 1 88 ? -12.520 -2.209 6.068 1.00 81.75 88 LEU A C 1
ATOM 667 O O . LEU A 1 88 ? -11.315 -2.422 5.978 1.00 81.75 88 LEU A O 1
ATOM 671 N N . ASN A 1 89 ? -13.288 -1.942 5.008 1.00 80.62 89 ASN A N 1
ATOM 672 C CA . ASN A 1 89 ? -12.757 -1.880 3.645 1.00 80.62 89 ASN A CA 1
ATOM 673 C C . ASN A 1 89 ? -11.713 -0.764 3.495 1.00 80.62 89 ASN A C 1
ATOM 675 O O . ASN A 1 89 ? -10.615 -1.033 3.018 1.00 80.62 89 ASN A O 1
ATOM 679 N N . GLU A 1 90 ? -12.008 0.444 3.986 1.00 77.56 90 GLU A N 1
ATOM 680 C CA . GLU A 1 90 ? -11.065 1.575 3.990 1.00 77.56 90 GLU A CA 1
ATOM 681 C C . GLU A 1 90 ? -9.766 1.230 4.743 1.00 77.56 90 GLU A C 1
ATOM 683 O O . GLU A 1 90 ? -8.660 1.511 4.280 1.00 77.56 90 GLU A O 1
ATOM 688 N N . SER A 1 91 ? -9.890 0.559 5.891 1.00 76.44 91 SER A N 1
ATOM 689 C CA . SER A 1 91 ? -8.746 0.130 6.696 1.00 76.44 91 SER A CA 1
ATOM 690 C C . SER A 1 91 ? -7.906 -0.947 6.000 1.00 76.44 91 SER A C 1
ATOM 692 O O . SER A 1 91 ? -6.677 -0.913 6.072 1.00 76.44 91 SER A O 1
ATOM 694 N N . VAL A 1 92 ? -8.547 -1.893 5.309 1.00 81.44 92 VAL A N 1
ATOM 695 C CA . VAL A 1 92 ? -7.865 -2.923 4.511 1.00 81.44 92 VAL A CA 1
ATOM 696 C C . VAL A 1 92 ? -7.135 -2.298 3.325 1.00 81.44 92 VAL A C 1
ATOM 698 O O . VAL A 1 92 ? -5.974 -2.633 3.108 1.00 81.44 92 VAL A O 1
ATOM 701 N N . GLU A 1 93 ? -7.757 -1.356 2.613 1.00 81.44 93 GLU A N 1
ATOM 702 C CA . GLU A 1 93 ? -7.120 -0.637 1.502 1.00 81.44 93 GLU A CA 1
ATOM 703 C C . GLU A 1 93 ? -5.883 0.142 1.957 1.00 81.44 93 GLU A C 1
ATOM 705 O O . GLU A 1 93 ? -4.817 0.005 1.360 1.00 81.44 93 GLU A O 1
ATOM 710 N N . LEU A 1 94 ? -5.978 0.898 3.058 1.00 76.06 94 LEU A N 1
ATOM 711 C CA . LEU A 1 94 ? -4.838 1.628 3.628 1.00 76.06 94 LEU A CA 1
ATOM 712 C C . LEU A 1 94 ? -3.674 0.685 3.983 1.00 76.06 94 LEU A C 1
ATOM 714 O O . LEU A 1 94 ? -2.494 1.014 3.841 1.00 76.06 94 LEU A O 1
ATOM 718 N N . MET A 1 95 ? -4.013 -0.496 4.481 1.00 79.56 95 MET A N 1
ATOM 719 C CA . MET A 1 95 ? -3.055 -1.489 4.935 1.00 79.56 95 MET A CA 1
ATOM 720 C C . MET A 1 95 ? -2.389 -2.210 3.747 1.00 79.56 95 MET A C 1
ATOM 722 O O . MET A 1 95 ? -1.165 -2.371 3.731 1.00 79.56 95 MET A O 1
ATOM 726 N N . ASP A 1 96 ? -3.153 -2.532 2.702 1.00 74.38 96 ASP A N 1
ATOM 727 C CA . ASP A 1 96 ? -2.624 -3.009 1.422 1.00 74.38 96 ASP A CA 1
ATOM 728 C C . ASP A 1 96 ? -1.730 -1.965 0.740 1.00 74.38 96 ASP A C 1
ATOM 730 O O . ASP A 1 96 ? -0.677 -2.305 0.194 1.00 74.38 96 ASP A O 1
ATOM 734 N N . ASP A 1 97 ? -2.098 -0.686 0.823 1.00 72.38 97 ASP A N 1
ATOM 735 C CA . ASP A 1 97 ? -1.295 0.432 0.332 1.00 72.38 97 ASP A CA 1
ATOM 736 C C . ASP A 1 97 ? 0.054 0.519 1.056 1.00 72.38 97 ASP A C 1
ATOM 738 O O . ASP A 1 97 ? 1.095 0.689 0.415 1.00 72.38 97 ASP A O 1
ATOM 742 N N . ARG A 1 98 ? 0.059 0.341 2.382 1.00 74.06 98 ARG A N 1
ATOM 743 C CA . ARG A 1 98 ? 1.293 0.276 3.176 1.00 74.06 98 ARG A CA 1
ATOM 744 C C . ARG A 1 98 ? 2.176 -0.898 2.747 1.00 74.06 98 ARG A C 1
ATOM 746 O O . ARG A 1 98 ? 3.371 -0.702 2.538 1.00 74.06 98 ARG A O 1
ATOM 753 N N . ALA A 1 99 ? 1.608 -2.094 2.595 1.00 69.06 99 ALA A N 1
ATOM 754 C CA . ALA A 1 99 ? 2.362 -3.279 2.184 1.00 69.06 99 ALA A CA 1
ATOM 755 C C . ALA A 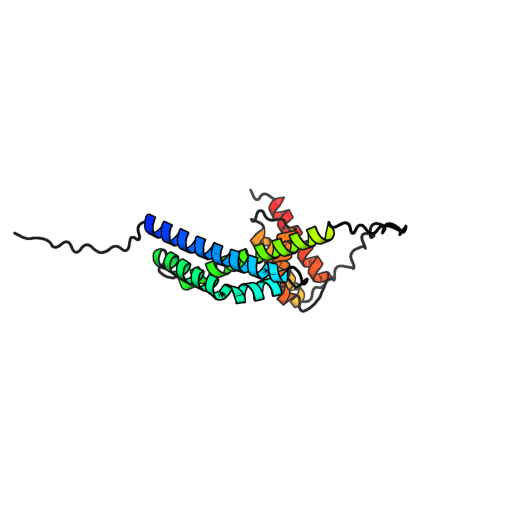1 99 ? 2.976 -3.111 0.780 1.00 69.06 99 ALA A C 1
ATOM 757 O O . ALA A 1 99 ? 4.137 -3.455 0.555 1.00 69.06 99 ALA A O 1
ATOM 758 N N . ARG A 1 100 ? 2.227 -2.506 -0.152 1.00 69.44 100 ARG A N 1
ATOM 759 C CA . ARG A 1 100 ? 2.716 -2.134 -1.490 1.00 69.44 100 ARG A CA 1
ATOM 760 C C . ARG A 1 100 ? 3.889 -1.161 -1.430 1.00 69.44 100 ARG A C 1
ATOM 762 O O . ARG A 1 100 ? 4.860 -1.350 -2.160 1.00 69.44 100 ARG A O 1
ATOM 769 N N . ASN A 1 101 ? 3.811 -0.151 -0.565 1.00 69.25 101 ASN A N 1
ATOM 770 C CA . ASN A 1 101 ? 4.883 0.826 -0.400 1.00 69.25 101 ASN A CA 1
ATOM 771 C C . ASN A 1 101 ? 6.174 0.173 0.124 1.00 69.25 101 ASN A C 1
ATOM 773 O O . ASN A 1 101 ? 7.251 0.425 -0.409 1.00 69.25 101 ASN A O 1
ATOM 777 N N . GLU A 1 102 ? 6.074 -0.726 1.107 1.00 70.62 102 GLU A N 1
ATOM 778 C CA . GLU A 1 102 ? 7.252 -1.448 1.609 1.00 70.62 102 GLU A CA 1
ATOM 779 C C . GLU A 1 102 ? 7.884 -2.348 0.536 1.00 70.62 102 GLU A C 1
ATOM 781 O O . GLU A 1 102 ? 9.108 -2.365 0.395 1.00 70.62 102 GLU A O 1
ATOM 786 N N . ILE A 1 103 ? 7.081 -3.022 -0.296 1.00 70.81 103 ILE A N 1
ATOM 787 C CA . ILE A 1 103 ? 7.612 -3.793 -1.432 1.00 70.81 103 ILE A CA 1
ATOM 788 C C . ILE A 1 103 ? 8.311 -2.890 -2.448 1.00 70.81 103 ILE A C 1
ATOM 790 O O . ILE A 1 103 ? 9.416 -3.218 -2.885 1.00 70.81 103 ILE A O 1
ATOM 794 N N . ALA A 1 104 ? 7.706 -1.759 -2.816 1.00 66.38 104 ALA A N 1
ATOM 795 C CA . ALA A 1 104 ? 8.314 -0.814 -3.749 1.00 66.38 104 ALA A CA 1
ATOM 796 C C . ALA A 1 104 ? 9.684 -0.331 -3.240 1.00 66.38 104 ALA A C 1
ATOM 798 O O . ALA A 1 104 ? 10.672 -0.390 -3.974 1.00 66.38 104 ALA A O 1
ATOM 799 N N . LEU A 1 105 ? 9.782 0.027 -1.955 1.00 66.44 105 LEU A N 1
ATOM 800 C CA . LEU A 1 105 ? 11.046 0.417 -1.321 1.00 66.44 105 LEU A CA 1
ATOM 801 C C . LEU A 1 105 ? 12.100 -0.697 -1.368 1.00 66.44 105 LEU A C 1
ATOM 803 O O . LEU A 1 105 ? 13.276 -0.421 -1.626 1.00 66.44 105 LEU A O 1
ATOM 807 N N . MET A 1 106 ? 11.709 -1.958 -1.168 1.00 66.44 106 MET A N 1
ATOM 808 C CA . MET A 1 106 ? 12.636 -3.087 -1.296 1.00 66.44 106 MET A CA 1
ATOM 809 C C . MET A 1 106 ? 13.137 -3.282 -2.732 1.00 66.44 106 MET A C 1
ATOM 811 O O . MET A 1 106 ? 14.325 -3.552 -2.927 1.00 66.44 106 MET A O 1
ATOM 815 N N . VAL A 1 107 ? 12.266 -3.126 -3.738 1.00 67.19 107 VAL A N 1
ATOM 816 C CA . VAL A 1 107 ? 12.650 -3.194 -5.161 1.00 67.19 107 VAL A CA 1
ATOM 817 C C . VAL A 1 107 ? 13.684 -2.114 -5.479 1.00 67.19 107 VAL A C 1
ATOM 819 O O . VAL A 1 107 ? 14.749 -2.432 -6.012 1.00 67.19 107 VAL A O 1
ATOM 822 N N . ILE A 1 108 ? 13.414 -0.863 -5.092 1.00 66.56 108 ILE A N 1
ATOM 823 C CA . ILE A 1 108 ? 14.309 0.281 -5.328 1.00 66.56 108 ILE A CA 1
ATOM 824 C C . ILE A 1 108 ? 15.655 0.065 -4.632 1.00 66.56 108 ILE A C 1
ATOM 826 O O . ILE A 1 108 ? 16.706 0.173 -5.263 1.00 66.56 108 ILE A O 1
ATOM 830 N N . THR A 1 109 ? 15.640 -0.292 -3.343 1.00 68.94 109 THR A N 1
ATOM 831 C CA . THR A 1 109 ? 16.866 -0.500 -2.553 1.00 68.94 109 THR A CA 1
ATOM 832 C C . THR A 1 109 ? 17.747 -1.579 -3.182 1.00 68.94 109 THR A C 1
ATOM 834 O O . THR A 1 109 ? 18.966 -1.422 -3.279 1.00 68.94 109 THR A O 1
ATOM 837 N N . ARG A 1 110 ? 17.142 -2.664 -3.679 1.00 65.75 110 ARG A N 1
ATOM 838 C CA . ARG A 1 110 ? 17.875 -3.753 -4.330 1.00 65.75 110 ARG A CA 1
ATOM 839 C C . ARG A 1 110 ? 18.404 -3.364 -5.711 1.00 65.75 110 ARG A C 1
ATOM 841 O O . ARG A 1 110 ? 19.525 -3.743 -6.058 1.00 65.75 110 ARG A O 1
ATOM 848 N N . GLN A 1 111 ? 17.646 -2.588 -6.487 1.00 62.03 111 GLN A N 1
ATOM 849 C CA . GLN A 1 111 ? 18.118 -2.030 -7.758 1.00 62.03 111 GLN A CA 1
ATOM 850 C C . GLN A 1 111 ? 19.310 -1.087 -7.544 1.00 62.03 111 GLN A C 1
ATOM 852 O O . GLN A 1 111 ? 20.317 -1.219 -8.238 1.00 62.03 111 GLN A O 1
ATOM 857 N N . GLN A 1 112 ? 19.254 -0.215 -6.534 1.00 61.19 112 GLN A N 1
ATOM 858 C CA . GLN A 1 112 ? 20.367 0.669 -6.172 1.00 61.19 11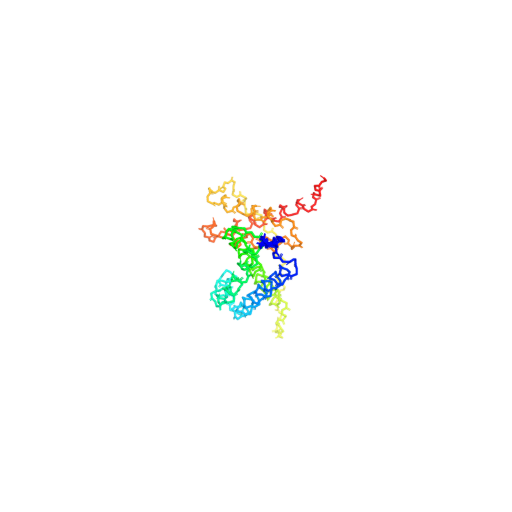2 GLN A CA 1
ATOM 859 C C . GLN A 1 112 ? 21.605 -0.117 -5.708 1.00 61.19 112 GLN A C 1
ATOM 861 O O . GLN A 1 112 ? 22.715 0.168 -6.154 1.00 61.19 112 GLN A O 1
ATOM 866 N N . GLN A 1 113 ? 21.442 -1.159 -4.884 1.00 59.22 113 GLN A N 1
ATOM 867 C CA . GLN A 1 113 ? 22.559 -2.025 -4.469 1.00 59.22 113 GLN A CA 1
ATOM 868 C C . GLN A 1 113 ? 23.179 -2.809 -5.638 1.00 59.22 113 GLN A C 1
ATOM 870 O O . GLN A 1 113 ? 24.397 -2.989 -5.688 1.00 59.22 113 GLN A O 1
ATOM 875 N N . SER A 1 114 ? 22.366 -3.230 -6.608 1.00 56.41 114 SER A N 1
ATOM 876 C CA . SER A 1 114 ? 22.849 -3.911 -7.818 1.00 56.41 114 SER A CA 1
ATOM 877 C C . SER A 1 114 ? 23.644 -2.967 -8.730 1.00 56.41 114 SER A C 1
ATOM 879 O O . SER A 1 114 ? 24.586 -3.399 -9.388 1.00 56.41 114 SER A O 1
ATOM 881 N N . GLN A 1 115 ? 23.324 -1.667 -8.727 1.00 51.88 115 GLN A N 1
ATOM 882 C CA . GLN A 1 115 ? 24.085 -0.633 -9.441 1.00 51.88 115 GLN A CA 1
ATOM 883 C C . GLN A 1 115 ? 25.386 -0.224 -8.728 1.00 51.88 115 GLN A C 1
ATOM 885 O O . GLN A 1 115 ? 26.287 0.320 -9.363 1.00 51.88 115 GLN A O 1
ATOM 890 N N . LEU A 1 116 ? 25.507 -0.504 -7.427 1.00 48.44 116 LEU A N 1
ATOM 891 C CA . LEU A 1 116 ? 26.674 -0.168 -6.604 1.00 48.44 116 LEU A CA 1
ATOM 892 C C . LEU A 1 116 ? 27.706 -1.298 -6.487 1.00 48.44 116 LEU A C 1
ATOM 894 O O . LEU A 1 116 ? 28.714 -1.110 -5.813 1.00 48.44 116 LEU A O 1
ATOM 898 N N . SER A 1 117 ? 27.505 -2.448 -7.136 1.00 36.00 117 SER A N 1
ATOM 899 C CA . SER A 1 117 ? 28.525 -3.503 -7.191 1.00 36.00 117 SER A CA 1
ATOM 900 C C . SER A 1 117 ? 29.549 -3.190 -8.292 1.00 36.00 117 SER A C 1
ATOM 902 O O . SER A 1 117 ? 29.216 -3.318 -9.473 1.00 36.00 117 SER A O 1
ATOM 904 N N . PRO A 1 118 ? 30.804 -2.808 -7.973 1.00 38.25 118 PRO A N 1
ATOM 905 C CA . PRO A 1 118 ? 31.836 -2.728 -8.986 1.00 38.25 118 PRO A CA 1
ATOM 906 C C . PRO A 1 118 ? 32.219 -4.165 -9.326 1.00 38.25 118 PRO A C 1
ATOM 908 O O . PRO A 1 118 ? 32.860 -4.857 -8.534 1.00 38.25 118 PRO A O 1
ATOM 911 N N . ALA A 1 119 ? 31.813 -4.632 -10.503 1.00 39.03 119 ALA A N 1
ATOM 912 C CA . ALA A 1 119 ? 32.384 -5.834 -11.081 1.00 39.03 119 ALA A CA 1
ATOM 913 C C . ALA A 1 119 ? 33.890 -5.591 -11.266 1.00 39.03 119 ALA A C 1
ATOM 915 O O . ALA A 1 119 ? 34.323 -4.936 -12.215 1.00 39.03 119 ALA A O 1
ATOM 916 N N . ALA A 1 120 ? 34.689 -6.093 -10.325 1.00 43.19 120 ALA A N 1
ATOM 917 C CA . ALA A 1 120 ? 36.126 -6.211 -10.462 1.00 43.19 120 ALA A CA 1
ATOM 918 C C . ALA A 1 120 ? 36.410 -7.182 -11.614 1.00 43.19 120 ALA A C 1
ATOM 920 O O . ALA A 1 120 ? 36.506 -8.390 -11.419 1.00 43.19 120 ALA A O 1
ATOM 921 N N . THR A 1 121 ? 36.527 -6.643 -12.825 1.00 36.62 121 THR A N 1
ATOM 922 C CA . THR A 1 121 ? 37.112 -7.360 -13.956 1.00 36.62 121 THR A CA 1
ATOM 923 C C . THR A 1 121 ? 38.447 -6.701 -14.253 1.00 36.62 121 THR A C 1
ATOM 925 O O . THR A 1 121 ? 38.530 -5.574 -14.738 1.00 36.62 121 THR A O 1
ATOM 928 N N . ILE A 1 122 ? 39.502 -7.403 -13.860 1.00 43.44 122 ILE A N 1
ATOM 929 C CA . ILE A 1 122 ? 40.886 -7.105 -14.197 1.00 43.44 122 ILE A CA 1
ATOM 930 C C . ILE A 1 122 ? 41.031 -7.202 -15.722 1.00 43.44 122 ILE A C 1
ATOM 932 O O . ILE A 1 122 ? 40.696 -8.227 -16.305 1.00 43.44 122 ILE A O 1
ATOM 936 N N . GLY A 1 123 ? 41.588 -6.155 -16.337 1.00 37.22 123 GLY A N 1
ATOM 937 C CA . GLY A 1 123 ? 42.276 -6.245 -17.627 1.00 37.22 123 GLY A CA 1
ATOM 938 C C . GLY A 1 123 ? 41.441 -5.976 -18.880 1.00 37.22 123 GLY A C 1
ATOM 939 O O . GLY A 1 123 ? 41.009 -6.906 -19.544 1.00 37.22 123 GLY A O 1
ATOM 940 N N . ALA A 1 124 ? 41.311 -4.701 -19.250 1.00 36.16 124 ALA A N 1
ATOM 941 C CA . ALA A 1 124 ? 41.579 -4.157 -20.591 1.00 36.16 124 ALA A CA 1
ATOM 942 C C . ALA A 1 124 ? 41.033 -2.725 -20.646 1.00 36.16 124 ALA A C 1
ATOM 944 O O . ALA A 1 124 ? 39.906 -2.463 -20.237 1.00 36.16 124 ALA A O 1
ATOM 945 N N . ALA A 1 125 ? 41.844 -1.786 -21.128 1.00 44.88 125 ALA A N 1
ATOM 946 C CA . ALA A 1 125 ? 41.428 -0.408 -21.341 1.00 44.88 125 ALA A CA 1
ATOM 947 C C . ALA A 1 125 ? 40.211 -0.358 -22.286 1.00 44.88 125 ALA A C 1
ATOM 949 O O . ALA A 1 125 ? 40.323 -0.704 -23.460 1.00 44.88 125 ALA A O 1
ATOM 950 N N . VAL A 1 126 ? 39.064 0.091 -21.773 1.00 41.31 126 VAL A N 1
ATOM 951 C CA . VAL A 1 126 ? 37.863 0.411 -22.557 1.00 41.31 126 VAL A CA 1
ATOM 952 C C . VAL A 1 126 ? 37.468 1.856 -22.224 1.00 41.31 126 VAL A C 1
ATOM 954 O O . VAL A 1 126 ? 37.524 2.235 -21.050 1.00 41.31 126 VAL A O 1
ATOM 957 N N . PRO A 1 127 ? 37.125 2.704 -23.212 1.00 38.72 127 PRO A N 1
ATOM 958 C CA . PRO A 1 127 ? 36.857 4.116 -22.972 1.00 38.72 127 PRO A CA 1
ATOM 959 C C . PRO A 1 127 ? 35.657 4.311 -22.043 1.00 38.72 127 PRO A C 1
ATOM 961 O O . PRO A 1 127 ? 34.599 3.715 -22.226 1.00 38.72 127 PRO A O 1
ATOM 964 N N . ARG A 1 128 ? 35.837 5.208 -21.072 1.00 36.84 128 ARG A N 1
ATOM 965 C CA . ARG A 1 128 ? 34.797 5.859 -20.268 1.00 36.84 128 ARG A CA 1
ATOM 966 C C . ARG A 1 128 ? 33.593 6.222 -21.160 1.00 36.84 128 ARG A C 1
ATOM 968 O O . ARG A 1 128 ? 33.804 6.969 -22.118 1.00 36.84 128 ARG A O 1
ATOM 975 N N . PRO A 1 129 ? 32.354 5.773 -20.880 1.00 40.03 129 PRO A N 1
ATOM 976 C CA . PRO A 1 129 ? 31.202 6.341 -21.558 1.00 40.03 129 PRO A CA 1
ATOM 977 C C . PRO A 1 129 ? 31.127 7.817 -21.165 1.00 40.03 129 PRO A C 1
ATOM 979 O O . PRO A 1 129 ? 31.069 8.177 -19.986 1.00 40.03 129 PRO A O 1
ATOM 982 N N . ALA A 1 130 ? 31.233 8.674 -22.177 1.00 37.28 130 ALA A N 1
ATOM 983 C CA . ALA A 1 130 ? 30.943 10.087 -22.057 1.00 37.28 130 ALA A CA 1
ATOM 984 C C . ALA A 1 130 ? 29.538 10.250 -21.465 1.00 37.28 130 ALA A C 1
ATOM 986 O O . ALA A 1 130 ? 28.635 9.475 -21.783 1.00 37.28 130 ALA A O 1
ATOM 987 N N . ALA A 1 131 ? 29.378 11.252 -20.599 1.00 36.94 131 ALA A N 1
ATOM 988 C CA . ALA A 1 131 ? 28.080 11.708 -20.134 1.00 36.94 131 ALA A CA 1
ATOM 989 C C . ALA A 1 131 ? 27.117 11.765 -21.326 1.00 36.94 131 ALA A C 1
ATOM 991 O O . ALA A 1 131 ? 27.417 12.418 -22.330 1.00 36.94 131 ALA A O 1
ATOM 992 N N . ALA A 1 132 ? 26.004 11.035 -21.233 1.00 35.34 132 ALA A N 1
ATOM 993 C CA . ALA A 1 132 ? 24.970 11.110 -22.245 1.00 35.34 132 ALA A CA 1
ATOM 994 C C . ALA A 1 132 ? 24.562 12.587 -22.384 1.00 35.34 132 ALA A C 1
ATOM 996 O O . ALA A 1 132 ? 24.307 13.240 -21.364 1.00 35.34 132 ALA A O 1
ATOM 997 N N . PRO A 1 133 ? 24.543 13.149 -23.603 1.00 32.28 133 PRO A N 1
ATOM 998 C CA . PRO A 1 133 ? 23.995 14.476 -23.798 1.00 32.28 133 PRO A CA 1
ATOM 999 C C . PRO A 1 133 ? 22.548 14.455 -23.308 1.00 32.28 133 PRO A C 1
ATOM 1001 O O . PRO A 1 133 ? 21.815 13.495 -23.551 1.00 32.28 133 PRO A O 1
ATOM 1004 N N . ILE A 1 134 ? 22.142 15.515 -22.610 1.00 40.22 134 ILE A N 1
ATOM 1005 C CA . ILE A 1 134 ? 20.736 15.811 -22.354 1.00 40.22 134 ILE A CA 1
ATOM 1006 C C . ILE A 1 134 ? 20.092 15.942 -23.733 1.00 40.22 134 ILE A C 1
ATOM 1008 O O . ILE A 1 134 ? 20.190 16.979 -24.391 1.00 40.22 134 ILE A O 1
ATOM 1012 N N . THR A 1 135 ? 19.519 14.845 -24.222 1.00 30.91 135 THR A N 1
ATOM 1013 C CA . THR A 1 135 ? 18.759 14.835 -25.461 1.00 30.91 135 THR A CA 1
ATOM 1014 C C . THR A 1 135 ? 17.569 15.743 -25.215 1.00 30.91 135 THR A C 1
ATOM 1016 O O . THR A 1 135 ? 16.705 15.454 -24.389 1.00 30.91 135 THR A O 1
ATOM 1019 N N . ARG A 1 136 ? 17.600 16.897 -25.879 1.00 32.16 136 ARG A N 1
ATOM 1020 C CA . ARG A 1 136 ? 16.515 17.870 -25.981 1.00 32.16 136 ARG A CA 1
ATOM 1021 C C . ARG A 1 136 ? 15.191 17.114 -26.105 1.00 32.16 136 ARG A C 1
ATOM 1023 O O . ARG A 1 136 ? 15.085 16.256 -26.981 1.00 32.16 136 ARG A O 1
ATOM 1030 N N . ALA A 1 137 ? 14.248 17.422 -25.213 1.00 34.69 137 ALA A N 1
ATOM 1031 C CA . ALA A 1 137 ? 12.915 16.838 -25.168 1.00 34.69 137 ALA A CA 1
ATOM 1032 C C . ALA A 1 137 ? 12.378 16.629 -26.590 1.00 34.69 137 ALA A C 1
ATOM 1034 O O . ALA A 1 137 ? 12.248 17.586 -27.360 1.00 34.69 137 ALA A O 1
ATOM 1035 N N . ALA A 1 138 ? 12.114 15.367 -26.939 1.00 35.91 138 ALA A N 1
ATOM 1036 C CA . ALA A 1 138 ? 11.224 15.062 -28.044 1.00 35.91 138 ALA A CA 1
ATOM 1037 C C . ALA A 1 138 ? 9.944 15.864 -27.790 1.00 35.91 138 ALA A C 1
ATOM 1039 O O . ALA A 1 138 ? 9.440 15.848 -26.667 1.00 35.91 138 ALA A O 1
ATOM 1040 N N . GLY A 1 139 ? 9.526 16.653 -28.784 1.00 35.12 139 GLY A N 1
ATOM 1041 C CA . GLY A 1 139 ? 8.486 17.665 -28.633 1.00 35.12 139 GLY A CA 1
ATOM 1042 C C . GLY A 1 139 ? 7.307 17.147 -27.821 1.00 35.12 139 GLY A C 1
ATOM 1043 O O . GLY A 1 139 ? 6.800 16.061 -28.097 1.00 35.12 139 GLY A O 1
ATOM 1044 N N . THR A 1 140 ? 6.909 17.923 -26.815 1.00 39.81 140 THR A N 1
ATOM 1045 C CA . THR A 1 140 ? 5.673 17.725 -26.064 1.00 39.81 140 THR A CA 1
ATOM 1046 C C . THR A 1 140 ? 4.557 17.454 -27.071 1.00 39.81 140 THR A C 1
ATOM 1048 O O . THR A 1 140 ? 4.279 18.330 -27.897 1.00 39.81 140 THR A O 1
ATOM 1051 N N . PRO A 1 141 ? 3.941 16.260 -27.089 1.00 45.56 141 PRO A N 1
ATOM 1052 C CA . PRO A 1 141 ? 2.771 16.050 -27.919 1.00 45.56 141 PRO A CA 1
ATOM 1053 C C . PRO A 1 141 ? 1.702 17.026 -27.425 1.00 45.56 141 PRO A C 1
ATOM 1055 O O . PRO A 1 141 ? 1.186 16.911 -26.319 1.00 45.56 141 PRO A O 1
ATOM 1058 N N . THR A 1 142 ? 1.394 18.032 -28.241 1.00 52.47 142 THR A N 1
ATOM 1059 C CA . THR A 1 142 ? 0.491 19.144 -27.902 1.00 52.47 142 THR A CA 1
ATOM 1060 C C . THR A 1 142 ? -0.959 18.700 -27.684 1.00 52.47 142 THR A C 1
ATOM 1062 O O . THR A 1 142 ? -1.806 19.500 -27.293 1.00 52.47 142 THR A O 1
ATOM 1065 N N . SER A 1 143 ? -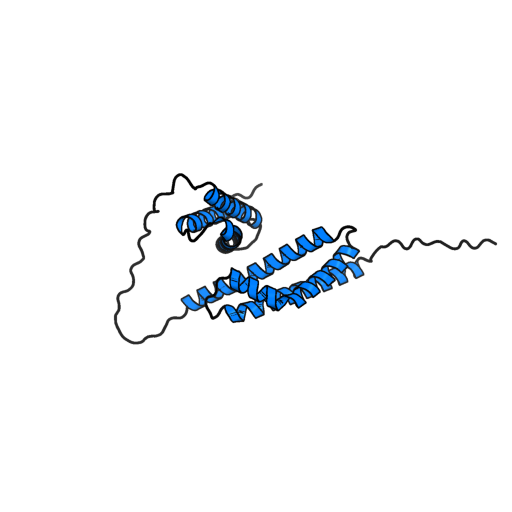1.262 17.422 -27.908 1.00 61.66 143 SER A N 1
ATOM 1066 C CA . SER A 1 143 ? -2.564 16.823 -27.660 1.00 61.66 143 SER A CA 1
ATOM 1067 C C . SER A 1 143 ? -2.397 15.393 -27.15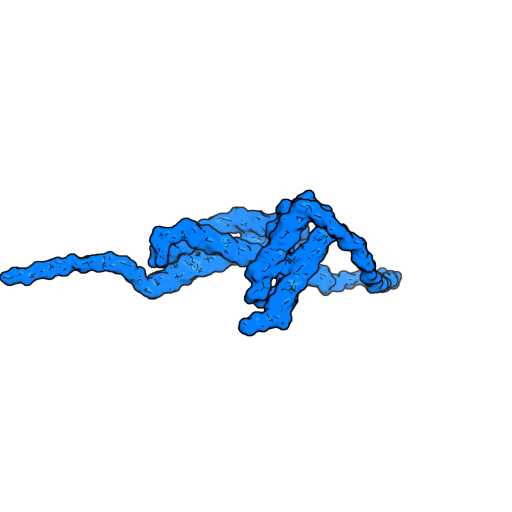0 1.00 61.66 143 SER A C 1
ATOM 1069 O O . SER A 1 143 ? -2.289 14.452 -27.938 1.00 61.66 143 SER A O 1
ATOM 1071 N N . TRP A 1 144 ? -2.402 15.224 -25.829 1.00 75.56 144 TRP A N 1
ATOM 1072 C CA . TRP A 1 144 ? -2.674 13.922 -25.227 1.00 75.56 144 TRP A CA 1
ATOM 1073 C C . TRP A 1 144 ? -4.081 13.474 -25.622 1.00 75.56 144 TRP A C 1
ATOM 1075 O O . TRP A 1 144 ? -5.033 14.262 -25.544 1.00 75.56 144 TRP A O 1
ATOM 1085 N N . THR A 1 145 ? -4.201 12.222 -26.060 1.00 76.50 145 THR A N 1
ATOM 1086 C CA . THR A 1 145 ? -5.504 11.592 -26.321 1.00 76.50 145 THR A CA 1
ATOM 1087 C C . THR A 1 145 ? -6.350 11.560 -25.038 1.00 76.50 145 THR A C 1
ATOM 1089 O O . THR A 1 145 ? -5.784 11.645 -23.945 1.00 76.50 145 THR A O 1
ATOM 1092 N N . PRO A 1 146 ? -7.688 11.444 -25.127 1.00 72.31 146 PRO A N 1
ATOM 1093 C CA . PRO A 1 146 ? -8.548 11.371 -23.945 1.00 72.31 146 PRO A CA 1
ATOM 1094 C C . PRO A 1 146 ? -8.096 10.309 -22.931 1.00 72.31 146 PRO A C 1
ATOM 1096 O O . PRO A 1 146 ? -7.994 10.620 -21.751 1.00 72.31 146 PRO A O 1
ATOM 1099 N N . ASP A 1 147 ? -7.704 9.119 -23.388 1.00 69.25 147 ASP A N 1
ATOM 1100 C CA . ASP A 1 147 ? -7.241 8.032 -22.510 1.00 69.25 147 ASP A CA 1
ATOM 1101 C C . ASP A 1 147 ? -5.910 8.370 -21.816 1.00 69.25 147 ASP A C 1
ATOM 1103 O O . ASP A 1 147 ? -5.720 8.119 -20.629 1.00 69.25 147 ASP A O 1
ATOM 1107 N N . GLN A 1 148 ? -5.002 9.040 -22.529 1.00 78.62 148 GLN A N 1
ATOM 1108 C CA . GLN A 1 148 ? -3.738 9.518 -21.962 1.00 78.62 148 GLN A CA 1
ATOM 1109 C C . GLN A 1 148 ? -3.946 10.645 -20.943 1.00 78.62 148 GLN A C 1
ATOM 1111 O O . GLN A 1 148 ? -3.149 10.781 -20.017 1.00 78.62 148 GLN A O 1
ATOM 1116 N N . ARG A 1 149 ? -5.015 11.440 -21.079 1.00 80.56 149 ARG A N 1
ATOM 1117 C CA . ARG A 1 149 ? -5.394 12.428 -20.061 1.00 80.56 149 ARG A CA 1
ATOM 1118 C C . ARG A 1 149 ? -5.906 11.760 -18.796 1.00 80.56 149 ARG A C 1
ATOM 1120 O O . ARG A 1 149 ? -5.491 12.178 -17.730 1.00 80.56 149 ARG A O 1
ATOM 1127 N N . VAL A 1 150 ? -6.684 10.679 -18.900 1.00 84.06 150 VAL A N 1
ATOM 1128 C CA . VAL A 1 150 ? -7.122 9.908 -17.720 1.00 84.06 150 VAL A CA 1
ATOM 1129 C C . VAL A 1 150 ? -5.919 9.389 -16.924 1.00 84.06 150 VAL A C 1
ATOM 1131 O O . VAL A 1 150 ? -5.914 9.450 -15.696 1.00 84.06 150 VAL A O 1
ATOM 1134 N N . TYR A 1 151 ? -4.861 8.945 -17.610 1.00 87.06 151 TYR A N 1
ATOM 1135 C CA . TYR A 1 151 ? -3.598 8.597 -16.955 1.00 87.06 151 TYR A CA 1
ATOM 1136 C C . TYR A 1 151 ? -2.973 9.789 -16.215 1.00 87.06 151 TYR A C 1
ATOM 1138 O O . TYR A 1 151 ? -2.595 9.654 -15.053 1.00 87.06 151 TYR A O 1
ATOM 1146 N N . LEU A 1 152 ? -2.860 10.950 -16.865 1.00 86.88 152 LEU A N 1
ATOM 1147 C CA . LEU A 1 152 ? -2.256 12.142 -16.258 1.00 86.88 152 LEU A CA 1
ATOM 1148 C C . LEU A 1 152 ? -3.095 12.695 -15.094 1.00 86.88 152 LEU A C 1
ATOM 1150 O O . LEU A 1 152 ? -2.519 13.053 -14.071 1.00 86.88 152 LEU A O 1
ATOM 1154 N N . ASP A 1 153 ? -4.424 12.677 -15.205 1.00 83.94 153 ASP A N 1
ATOM 1155 C CA . ASP A 1 153 ? -5.355 13.071 -14.141 1.00 83.94 153 ASP A CA 1
ATOM 1156 C C . ASP A 1 153 ? -5.220 12.136 -12.930 1.00 83.94 153 ASP A C 1
ATOM 1158 O O . ASP A 1 153 ? -5.160 12.589 -11.787 1.00 83.94 153 ASP A O 1
ATOM 1162 N N . CYS A 1 154 ? -5.094 10.825 -13.169 1.00 88.38 154 CYS A N 1
ATOM 1163 C CA . CYS A 1 154 ? -4.794 9.860 -12.115 1.00 88.38 154 CYS A CA 1
ATOM 1164 C C . CYS A 1 154 ? -3.444 10.166 -11.446 1.00 88.38 154 CYS A C 1
ATOM 1166 O O . CYS A 1 154 ? -3.356 10.179 -10.217 1.00 88.38 154 CYS A O 1
ATOM 1168 N N . MET A 1 155 ? -2.394 10.439 -12.231 1.00 89.94 155 MET A N 1
ATOM 1169 C CA . MET A 1 155 ? -1.066 10.774 -11.700 1.00 89.94 155 MET A CA 1
ATOM 1170 C C . MET A 1 155 ? -1.117 12.035 -10.831 1.00 89.94 155 MET A C 1
ATOM 1172 O O . MET A 1 155 ? -0.519 12.062 -9.756 1.00 89.94 155 MET A O 1
ATOM 1176 N N . GLU A 1 156 ? -1.864 13.052 -11.259 1.00 87.75 156 GLU A N 1
ATOM 1177 C CA . GLU A 1 156 ? -2.072 14.287 -10.506 1.00 87.75 156 GLU A CA 1
ATOM 1178 C C . GLU A 1 156 ? -2.839 14.055 -9.197 1.00 87.75 156 GLU A C 1
ATOM 1180 O O . GLU A 1 156 ? -2.438 14.566 -8.148 1.00 87.75 156 GLU A O 1
ATOM 1185 N N . ASP A 1 157 ? -3.912 13.260 -9.225 1.00 85.25 157 ASP A N 1
ATOM 1186 C CA . ASP A 1 157 ? -4.695 12.925 -8.032 1.00 85.25 157 ASP A CA 1
ATOM 1187 C C . ASP A 1 157 ? -3.846 12.170 -6.997 1.00 85.25 157 ASP A C 1
ATOM 1189 O O . ASP A 1 157 ? -3.824 12.526 -5.814 1.00 85.25 157 ASP A O 1
ATOM 1193 N N . GLN A 1 158 ? -3.044 11.198 -7.451 1.00 86.31 158 GLN A N 1
ATOM 1194 C CA . GLN A 1 158 ? -2.092 10.503 -6.585 1.00 86.31 158 GLN A CA 1
ATOM 1195 C C . GLN A 1 158 ? -1.038 11.462 -6.024 1.00 86.31 158 GLN A C 1
ATOM 1197 O O . GLN A 1 158 ? -0.744 11.416 -4.828 1.00 86.31 158 GLN A O 1
ATOM 1202 N N . ALA A 1 159 ? -0.504 12.373 -6.845 1.00 85.38 159 ALA A N 1
ATOM 1203 C CA . ALA A 1 159 ? 0.438 13.382 -6.377 1.00 85.38 159 ALA A CA 1
ATOM 1204 C C . ALA A 1 159 ? -0.171 14.224 -5.251 1.00 85.38 159 ALA A C 1
ATOM 1206 O O . ALA A 1 159 ? 0.424 14.314 -4.178 1.00 85.38 159 ALA A O 1
ATOM 1207 N N . ARG A 1 160 ? -1.383 14.767 -5.458 1.00 81.50 160 ARG A N 1
ATOM 1208 C CA . ARG A 1 160 ? -2.131 15.572 -4.475 1.00 81.50 160 ARG A CA 1
ATOM 1209 C C . ARG A 1 160 ? -2.361 14.807 -3.178 1.00 81.50 160 ARG A C 1
ATOM 1211 O O . ARG A 1 160 ? -2.038 15.329 -2.109 1.00 81.50 160 ARG A O 1
ATOM 1218 N N . LYS A 1 161 ? -2.841 13.564 -3.269 1.00 78.88 161 LYS A N 1
ATOM 1219 C CA . LYS A 1 161 ? -3.128 12.697 -2.116 1.00 78.88 161 LYS A CA 1
ATOM 1220 C C . LYS A 1 161 ? -1.894 12.445 -1.248 1.00 78.88 161 LYS A C 1
ATOM 1222 O O . LYS A 1 161 ? -2.010 12.364 -0.027 1.00 78.88 161 LYS A O 1
ATOM 1227 N N . TYR A 1 162 ? -0.716 12.365 -1.863 1.00 80.12 162 TYR A N 1
ATOM 1228 C CA . TYR A 1 162 ? 0.535 12.042 -1.178 1.00 80.12 162 TYR A CA 1
ATOM 1229 C C . TYR A 1 162 ? 1.443 13.250 -0.895 1.00 80.12 162 TYR A C 1
ATOM 1231 O O . TYR A 1 162 ? 2.489 13.082 -0.268 1.00 80.12 162 TYR A O 1
ATOM 1239 N N . THR A 1 163 ? 1.046 14.473 -1.265 1.00 79.25 163 THR A N 1
ATOM 1240 C CA . THR A 1 163 ? 1.828 15.698 -0.987 1.00 79.25 163 THR A CA 1
ATOM 1241 C C . THR A 1 163 ? 2.149 15.910 0.496 1.00 79.25 163 THR A C 1
ATOM 1243 O O . THR A 1 163 ? 3.219 16.427 0.821 1.00 79.25 163 THR A O 1
ATOM 1246 N N . SER A 1 164 ? 1.258 15.484 1.397 1.00 72.19 164 SER A N 1
ATOM 1247 C CA . SER A 1 164 ? 1.401 15.615 2.854 1.00 72.19 164 SER A CA 1
ATOM 1248 C C . SER A 1 164 ? 2.316 14.562 3.491 1.00 72.19 164 SER A C 1
ATOM 1250 O O . SER A 1 164 ? 2.688 14.692 4.661 1.00 72.19 164 SER A O 1
ATOM 1252 N N . LEU A 1 165 ? 2.703 13.522 2.744 1.00 74.44 165 LEU A N 1
ATOM 1253 C CA . LEU A 1 165 ? 3.615 12.493 3.231 1.00 74.44 165 LEU A CA 1
ATOM 1254 C C . LEU A 1 165 ? 5.061 13.002 3.245 1.00 74.44 165 LEU A C 1
ATOM 1256 O O . LEU A 1 165 ? 5.475 13.782 2.389 1.00 74.44 165 LEU A O 1
ATOM 1260 N N . LYS A 1 166 ? 5.862 12.506 4.198 1.00 73.81 166 LYS A N 1
ATOM 1261 C CA . LYS A 1 166 ? 7.301 12.824 4.323 1.00 73.81 166 LYS A CA 1
ATOM 1262 C C . LYS A 1 166 ? 8.204 12.056 3.345 1.00 73.81 166 LYS A C 1
ATOM 1264 O O . LYS A 1 166 ? 9.420 12.205 3.408 1.00 73.81 166 LYS A O 1
ATOM 1269 N N . GLU A 1 167 ? 7.626 11.254 2.456 1.00 72.94 167 GLU A N 1
ATOM 1270 C CA . GLU A 1 167 ? 8.354 10.443 1.473 1.00 72.94 167 GLU A CA 1
ATOM 1271 C C . GLU A 1 167 ? 9.045 11.299 0.398 1.00 72.94 167 GLU A C 1
ATOM 1273 O O . GLU A 1 167 ? 8.744 12.487 0.229 1.00 72.94 167 GLU A O 1
ATOM 1278 N N . SER A 1 168 ? 9.986 10.721 -0.353 1.00 75.19 168 SER A N 1
ATOM 1279 C CA . SER A 1 168 ? 10.585 11.426 -1.492 1.00 75.19 168 SER A CA 1
ATOM 1280 C C . SER A 1 168 ? 9.563 11.591 -2.625 1.00 75.19 168 SER A C 1
ATOM 1282 O O . SER A 1 168 ? 8.665 10.767 -2.817 1.00 75.19 168 SER A O 1
ATOM 1284 N N . ALA A 1 169 ? 9.693 12.675 -3.393 1.00 69.25 169 ALA A N 1
ATOM 1285 C CA . ALA A 1 169 ? 8.806 12.936 -4.525 1.00 69.25 169 ALA A CA 1
ATOM 1286 C C . ALA A 1 169 ? 8.940 11.855 -5.619 1.00 69.25 169 ALA A C 1
ATOM 1288 O O . ALA A 1 169 ? 7.980 11.544 -6.318 1.00 69.25 169 ALA A O 1
ATOM 1289 N N . GLU A 1 170 ? 10.117 11.233 -5.712 1.00 73.31 170 GLU A N 1
ATOM 1290 C CA . GLU A 1 170 ? 10.417 10.121 -6.615 1.00 73.31 170 GLU A CA 1
ATOM 1291 C C . GLU A 1 170 ? 9.656 8.849 -6.218 1.00 73.31 170 GLU A C 1
ATOM 1293 O O . GLU A 1 170 ? 9.044 8.222 -7.083 1.00 73.31 170 GLU A O 1
ATOM 1298 N N . THR A 1 171 ? 9.610 8.517 -4.921 1.00 76.25 171 THR A N 1
ATOM 1299 C CA . THR A 1 171 ? 8.820 7.389 -4.398 1.00 76.25 171 THR A CA 1
ATOM 1300 C C . THR A 1 171 ? 7.336 7.592 -4.679 1.00 76.25 171 THR A C 1
ATOM 1302 O O . THR A 1 171 ? 6.656 6.689 -5.163 1.00 76.25 171 THR A O 1
ATOM 1305 N N . ILE A 1 172 ? 6.826 8.802 -4.439 1.00 77.19 172 ILE A N 1
ATOM 1306 C CA . ILE A 1 172 ? 5.420 9.120 -4.703 1.00 77.19 172 ILE A CA 1
ATOM 1307 C C . ILE A 1 172 ? 5.111 9.018 -6.206 1.00 77.19 172 ILE A C 1
ATOM 1309 O O . ILE A 1 172 ? 4.068 8.482 -6.578 1.00 77.19 172 ILE A O 1
ATOM 1313 N N . ALA A 1 173 ? 6.024 9.458 -7.077 1.00 76.25 173 ALA A N 1
ATOM 1314 C CA . ALA A 1 173 ? 5.874 9.332 -8.525 1.00 76.25 173 ALA A CA 1
ATOM 1315 C C . ALA A 1 173 ? 5.846 7.872 -9.002 1.00 76.25 173 ALA A C 1
ATOM 1317 O O . ALA A 1 173 ? 5.096 7.555 -9.923 1.00 76.25 173 ALA A O 1
ATOM 1318 N N . GLU A 1 174 ? 6.613 6.972 -8.383 1.00 77.94 174 GLU A N 1
ATOM 1319 C CA . GLU A 1 174 ? 6.570 5.537 -8.703 1.00 77.94 174 GLU A CA 1
ATOM 1320 C C . GLU A 1 174 ? 5.285 4.865 -8.221 1.00 77.94 174 GLU A C 1
ATOM 1322 O O . GLU A 1 174 ? 4.692 4.069 -8.953 1.00 77.94 174 GLU A O 1
ATOM 1327 N N . VAL A 1 175 ? 4.806 5.221 -7.026 1.00 81.12 175 VAL A N 1
ATOM 1328 C CA . VAL A 1 175 ? 3.519 4.734 -6.512 1.00 81.12 175 VAL A CA 1
ATOM 1329 C C . VAL A 1 175 ? 2.371 5.216 -7.398 1.00 81.12 175 VAL A C 1
ATOM 1331 O O . VAL A 1 175 ? 1.523 4.410 -7.785 1.00 81.12 175 VAL A O 1
ATOM 1334 N N . ALA A 1 176 ? 2.367 6.499 -7.768 1.00 85.00 176 ALA A N 1
ATOM 1335 C CA . ALA A 1 176 ? 1.392 7.064 -8.693 1.00 85.00 176 ALA A CA 1
ATOM 1336 C C . ALA A 1 176 ? 1.423 6.325 -10.037 1.00 85.00 176 ALA A C 1
ATOM 1338 O O . ALA A 1 176 ? 0.394 5.849 -10.509 1.00 85.00 176 ALA A O 1
ATOM 1339 N N . GLN A 1 177 ? 2.615 6.121 -10.602 1.00 85.31 177 GLN A N 1
ATOM 1340 C CA . GLN A 1 177 ? 2.786 5.437 -11.881 1.00 85.31 177 GLN A CA 1
ATOM 1341 C C . GLN A 1 177 ? 2.317 3.978 -11.844 1.00 85.31 177 GLN A C 1
ATOM 1343 O O . GLN A 1 177 ? 1.739 3.493 -12.814 1.00 85.31 177 GLN A O 1
ATOM 1348 N N . SER A 1 178 ? 2.542 3.282 -10.729 1.00 85.06 178 SER A N 1
ATOM 1349 C CA . SER A 1 178 ? 2.045 1.922 -10.515 1.00 85.06 178 SER A CA 1
ATOM 1350 C C . SER A 1 178 ? 0.515 1.881 -10.479 1.00 85.06 178 SER A C 1
ATOM 1352 O O . SER A 1 178 ? -0.094 1.058 -11.158 1.00 85.06 178 SER A O 1
ATOM 1354 N N . ARG A 1 179 ? -0.122 2.814 -9.759 1.00 81.44 179 ARG A N 1
ATOM 1355 C CA . ARG A 1 179 ? -1.589 2.885 -9.637 1.00 81.44 179 ARG A CA 1
ATOM 1356 C C . ARG A 1 179 ? -2.286 3.338 -10.908 1.00 81.44 179 ARG A C 1
ATOM 1358 O O . ARG A 1 179 ? -3.390 2.890 -11.187 1.00 81.44 179 ARG A O 1
ATOM 1365 N N . CYS A 1 180 ? -1.644 4.211 -11.671 1.00 88.12 180 CYS A N 1
ATOM 1366 C CA . CYS A 1 180 ? -2.216 4.743 -12.897 1.00 88.12 180 CYS A CA 1
ATOM 1367 C C . CYS A 1 180 ? -1.878 3.892 -14.124 1.00 88.12 180 CYS A C 1
ATOM 1369 O O . CYS A 1 180 ? -2.343 4.194 -15.219 1.00 88.12 180 CYS A O 1
ATOM 1371 N N . ARG A 1 181 ? -1.099 2.811 -13.967 1.00 83.75 181 ARG A N 1
ATOM 1372 C CA . ARG A 1 181 ? -0.612 1.973 -15.071 1.00 83.75 181 ARG A CA 1
ATOM 1373 C C . ARG A 1 181 ? -1.732 1.455 -15.975 1.00 83.75 181 ARG A C 1
ATOM 1375 O O . ARG A 1 181 ? -1.547 1.433 -17.190 1.00 83.75 181 ARG A O 1
ATOM 1382 N N . ASP A 1 182 ? -2.881 1.101 -15.406 1.00 80.06 182 ASP A N 1
ATOM 1383 C CA . ASP A 1 182 ? -4.029 0.578 -16.158 1.00 80.06 182 ASP A CA 1
ATOM 1384 C C . ASP A 1 182 ? -4.609 1.611 -17.140 1.00 80.06 182 ASP A C 1
ATOM 1386 O O . ASP A 1 182 ? -5.104 1.249 -18.206 1.00 80.06 182 ASP A O 1
ATOM 1390 N N . TYR A 1 183 ? -4.459 2.905 -16.844 1.00 81.12 183 TYR A N 1
ATOM 1391 C CA . TYR A 1 183 ? -4.887 4.005 -17.716 1.00 81.12 183 TYR A CA 1
ATOM 1392 C C . TYR A 1 183 ? -3.873 4.339 -18.816 1.00 81.12 183 TYR A C 1
ATOM 1394 O O . TYR A 1 183 ? -4.172 5.097 -19.733 1.00 81.12 183 TYR A O 1
ATOM 1402 N N . MET A 1 184 ? -2.663 3.779 -18.754 1.00 79.56 184 MET A N 1
ATOM 1403 C CA . MET A 1 184 ? -1.588 4.081 -19.702 1.00 79.56 184 MET A CA 1
ATOM 1404 C C . MET A 1 184 ? -1.838 3.458 -21.090 1.00 79.56 184 MET A C 1
ATOM 1406 O O . MET A 1 184 ? -1.230 3.881 -22.073 1.00 79.56 184 MET A O 1
ATOM 1410 N N . GLY A 1 185 ? -2.727 2.457 -21.184 1.00 68.62 185 GLY A N 1
ATOM 1411 C CA . GLY A 1 185 ? -3.153 1.845 -22.450 1.00 68.62 185 GLY A CA 1
ATOM 1412 C C . GLY A 1 185 ? -2.054 1.084 -23.207 1.00 68.62 185 GLY A C 1
ATOM 1413 O O . GLY A 1 185 ? -2.219 0.778 -24.386 1.00 68.62 185 GLY A O 1
ATOM 1414 N N . GLY A 1 186 ? -0.923 0.794 -22.556 1.00 70.94 186 GLY A N 1
ATOM 1415 C CA . GLY A 1 186 ? 0.241 0.129 -23.147 1.00 70.94 186 GLY A CA 1
ATOM 1416 C C . GLY A 1 186 ? 1.569 0.822 -22.807 1.00 70.94 186 GLY A C 1
ATOM 1417 O O . GLY A 1 186 ? 1.594 1.817 -22.081 1.00 70.94 186 GLY A O 1
ATOM 1418 N N . PRO A 1 187 ? 2.707 0.297 -23.298 1.00 69.81 187 PRO A N 1
ATOM 1419 C CA . PRO A 1 187 ? 4.019 0.878 -23.036 1.00 69.81 187 PRO A CA 1
ATOM 1420 C C . PRO A 1 187 ? 4.189 2.214 -23.778 1.00 69.81 187 PRO A C 1
ATOM 1422 O O . PRO A 1 187 ? 4.422 2.245 -24.984 1.00 69.81 187 PRO A O 1
ATOM 1425 N N . ASN A 1 188 ? 4.109 3.327 -23.043 1.00 78.88 188 ASN A N 1
ATOM 1426 C CA . ASN A 1 188 ? 4.346 4.673 -23.564 1.00 78.88 188 ASN A CA 1
ATOM 1427 C C . ASN A 1 188 ? 5.331 5.434 -22.665 1.00 78.88 188 ASN A C 1
ATOM 1429 O O . ASN A 1 188 ? 4.951 6.044 -21.667 1.00 78.88 188 ASN A O 1
ATOM 1433 N N . ALA A 1 189 ? 6.615 5.397 -23.032 1.00 73.31 189 ALA A N 1
ATOM 1434 C CA . ALA A 1 189 ? 7.690 6.010 -22.251 1.00 73.31 189 ALA A CA 1
ATOM 1435 C C . ALA A 1 189 ? 7.554 7.539 -22.130 1.00 73.31 189 ALA A C 1
ATOM 1437 O O . ALA A 1 189 ? 7.894 8.096 -21.089 1.00 73.31 189 ALA A O 1
ATOM 1438 N N . ALA A 1 190 ? 7.020 8.210 -23.158 1.00 75.06 190 ALA A N 1
ATOM 1439 C CA . ALA A 1 190 ? 6.824 9.658 -23.139 1.00 75.06 190 ALA A CA 1
ATOM 1440 C C . ALA A 1 190 ? 5.730 10.062 -22.141 1.00 75.06 190 ALA A C 1
ATOM 1442 O O . ALA A 1 190 ? 5.936 10.961 -21.333 1.00 75.06 190 ALA A O 1
ATOM 1443 N N . LEU A 1 191 ? 4.602 9.348 -22.142 1.00 80.75 191 LEU A N 1
ATOM 1444 C CA . LEU A 1 191 ? 3.506 9.580 -21.198 1.00 80.75 191 LEU A CA 1
ATOM 1445 C C . LEU A 1 191 ? 3.909 9.242 -19.756 1.00 80.75 191 LEU A C 1
ATOM 1447 O O . LEU A 1 191 ? 3.608 9.985 -18.826 1.00 80.75 191 LEU A O 1
ATOM 1451 N N . ALA A 1 192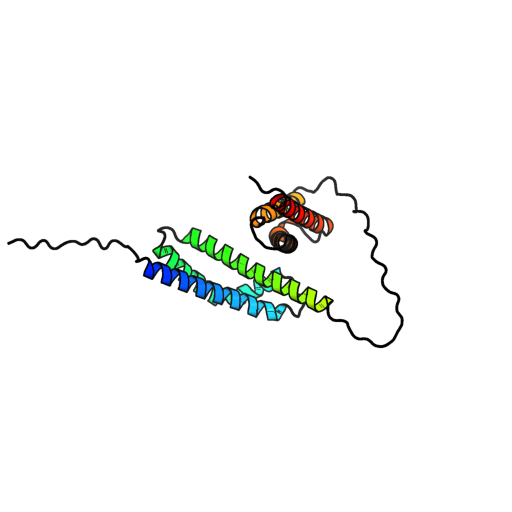 ? 4.639 8.140 -19.578 1.00 78.75 192 ALA A N 1
ATOM 1452 C CA . ALA A 1 192 ? 5.216 7.749 -18.299 1.00 78.75 192 ALA A CA 1
ATOM 1453 C C . ALA A 1 192 ? 6.131 8.842 -17.721 1.00 78.75 192 ALA A C 1
ATOM 1455 O O . ALA A 1 192 ? 6.030 9.183 -16.541 1.00 78.75 192 ALA A O 1
ATOM 1456 N N . GLN A 1 193 ? 7.006 9.406 -18.556 1.00 80.88 193 GLN A N 1
ATOM 1457 C CA . GLN A 1 193 ? 7.925 10.466 -18.154 1.00 80.88 193 GLN A CA 1
ATOM 1458 C C . GLN A 1 193 ? 7.205 11.792 -17.875 1.00 80.88 193 GLN A C 1
ATOM 1460 O O . GLN A 1 193 ? 7.546 12.469 -16.902 1.00 80.88 193 GLN A O 1
ATOM 1465 N N . GLU A 1 194 ? 6.175 12.128 -18.654 1.00 82.69 194 GLU A N 1
ATOM 1466 C CA . GLU A 1 194 ? 5.327 13.297 -18.401 1.00 82.69 194 GLU A CA 1
ATOM 1467 C C . GLU A 1 194 ? 4.599 13.169 -17.057 1.00 82.69 194 GLU A C 1
ATOM 1469 O O . GLU A 1 194 ? 4.688 14.062 -16.218 1.00 82.69 194 GLU A O 1
ATOM 1474 N N . GLY A 1 195 ? 3.963 12.021 -16.793 1.00 85.31 195 GLY A N 1
ATOM 1475 C CA . GLY A 1 195 ? 3.270 11.773 -15.528 1.00 85.31 195 GLY A CA 1
ATOM 1476 C C . GLY A 1 195 ? 4.200 11.863 -14.316 1.00 85.31 195 GLY A C 1
ATOM 1477 O O . GLY A 1 195 ? 3.835 12.461 -13.307 1.00 85.31 195 GLY A O 1
ATOM 1478 N N . ARG A 1 196 ? 5.431 11.335 -14.406 1.00 81.56 196 ARG A N 1
ATOM 1479 C CA . ARG A 1 196 ? 6.424 11.489 -13.324 1.00 81.56 196 ARG A CA 1
ATOM 1480 C C . ARG A 1 196 ? 6.822 12.948 -13.119 1.00 81.56 196 ARG A C 1
ATOM 1482 O O . ARG A 1 196 ? 6.897 13.393 -11.978 1.00 81.56 196 ARG A O 1
ATOM 1489 N N . THR A 1 197 ? 7.058 13.689 -14.203 1.00 78.44 197 THR A N 1
ATOM 1490 C CA . THR A 1 197 ? 7.376 15.126 -14.137 1.00 78.44 197 THR A CA 1
ATOM 1491 C C . THR A 1 197 ? 6.251 15.907 -13.461 1.00 78.44 197 THR A C 1
ATOM 1493 O O . THR A 1 197 ? 6.521 16.749 -12.606 1.00 78.44 197 THR A O 1
ATOM 1496 N N . LEU A 1 198 ? 5.000 15.574 -13.787 1.00 85.94 198 LEU A N 1
ATOM 1497 C CA . LEU A 1 198 ? 3.811 16.177 -13.197 1.00 85.94 198 LEU A CA 1
ATOM 1498 C C . LEU A 1 198 ? 3.749 15.922 -11.687 1.00 85.94 198 LEU A C 1
ATOM 1500 O O . LEU A 1 198 ? 3.661 16.875 -10.918 1.00 85.94 198 LEU A O 1
ATOM 1504 N N . VAL A 1 199 ? 3.894 14.665 -11.251 1.00 85.44 199 VAL A N 1
ATOM 1505 C CA . VAL A 1 199 ? 3.882 14.308 -9.821 1.00 85.44 199 VAL A CA 1
ATOM 1506 C C . VAL A 1 199 ? 4.982 15.037 -9.050 1.00 85.44 199 VAL A C 1
ATOM 1508 O O . VAL A 1 199 ? 4.724 15.611 -7.991 1.00 85.44 199 VAL A O 1
ATOM 1511 N N . LEU A 1 200 ? 6.206 15.043 -9.587 1.00 77.94 200 LEU A N 1
ATOM 1512 C CA . LEU A 1 200 ? 7.331 15.753 -8.982 1.00 77.94 200 LEU A CA 1
ATOM 1513 C C . LEU A 1 200 ? 7.012 17.245 -8.833 1.00 77.94 200 LEU A C 1
ATOM 1515 O O . LEU A 1 200 ? 7.172 17.786 -7.741 1.00 77.94 200 LEU A O 1
ATOM 1519 N N . GLY A 1 201 ? 6.514 17.886 -9.894 1.00 77.50 201 GLY A N 1
ATOM 1520 C CA . GLY A 1 201 ? 6.112 19.292 -9.883 1.00 77.50 201 GLY A CA 1
ATOM 1521 C C . GLY A 1 201 ? 5.065 19.595 -8.812 1.00 77.50 201 GLY A C 1
ATOM 1522 O O . GLY A 1 201 ? 5.282 20.476 -7.987 1.00 77.50 201 GLY A O 1
ATOM 1523 N N . THR A 1 202 ? 3.985 18.811 -8.745 1.00 82.25 202 THR A N 1
ATOM 1524 C CA . THR A 1 202 ? 2.918 18.985 -7.745 1.00 82.25 202 THR A CA 1
ATOM 1525 C C . THR A 1 202 ? 3.435 18.860 -6.309 1.00 82.25 202 THR A C 1
ATOM 1527 O O . THR A 1 202 ? 3.035 19.626 -5.433 1.00 82.25 202 THR A O 1
ATOM 1530 N N . ILE A 1 203 ? 4.339 17.913 -6.047 1.00 81.44 203 ILE A N 1
ATOM 1531 C CA . ILE A 1 203 ? 4.905 17.707 -4.708 1.00 81.44 203 ILE A CA 1
ATOM 1532 C C . ILE A 1 203 ? 5.871 18.831 -4.342 1.00 81.44 203 ILE A C 1
ATOM 1534 O O . ILE A 1 203 ? 5.846 19.309 -3.207 1.00 81.44 203 ILE A O 1
ATOM 1538 N N . PHE A 1 204 ? 6.724 19.256 -5.276 1.00 79.00 204 PHE A N 1
ATOM 1539 C CA . PHE A 1 204 ? 7.624 20.378 -5.038 1.00 79.00 204 PHE A CA 1
ATOM 1540 C C . PHE A 1 204 ? 6.841 21.672 -4.809 1.00 79.00 204 PHE A C 1
ATOM 1542 O O . PHE A 1 204 ? 7.125 22.352 -3.827 1.00 79.00 204 PHE A O 1
ATOM 1549 N N . ASP A 1 205 ? 5.805 21.963 -5.596 1.00 74.81 205 ASP A N 1
ATOM 1550 C CA . ASP A 1 205 ? 4.955 23.143 -5.395 1.00 74.81 205 ASP A CA 1
ATOM 1551 C C . ASP A 1 205 ? 4.241 23.119 -4.039 1.00 74.81 205 ASP A C 1
ATOM 1553 O O . ASP A 1 205 ? 4.233 24.128 -3.330 1.00 74.81 205 ASP A O 1
ATOM 1557 N N . ALA A 1 206 ? 3.711 21.965 -3.623 1.00 77.19 206 ALA A N 1
ATOM 1558 C CA . ALA A 1 206 ? 3.062 21.810 -2.321 1.00 77.19 206 ALA A CA 1
ATOM 1559 C C . ALA A 1 206 ? 4.033 21.947 -1.132 1.00 77.19 206 ALA A C 1
ATOM 1561 O O . ALA A 1 206 ? 3.625 22.324 -0.036 1.00 77.19 206 ALA A O 1
ATOM 1562 N N . ARG A 1 207 ? 5.323 21.644 -1.328 1.00 72.62 207 ARG A N 1
ATOM 1563 C CA . ARG A 1 207 ? 6.358 21.738 -0.281 1.00 72.62 207 ARG A CA 1
ATOM 1564 C C . ARG A 1 207 ? 7.062 23.092 -0.248 1.00 72.62 207 ARG A C 1
ATOM 1566 O O . ARG A 1 207 ? 7.499 23.519 0.818 1.00 72.62 207 ARG A O 1
ATOM 1573 N N . VAL A 1 208 ? 7.195 23.749 -1.397 1.00 66.25 208 VAL A N 1
ATOM 1574 C CA . VAL A 1 208 ? 7.824 25.071 -1.545 1.00 66.25 208 VAL A CA 1
ATOM 1575 C C . VAL A 1 208 ? 6.835 26.192 -1.236 1.00 66.25 208 VAL A C 1
ATOM 1577 O O . VAL A 1 208 ? 7.251 27.246 -0.757 1.00 66.25 208 VAL A O 1
ATOM 1580 N N . THR A 1 209 ? 5.537 25.960 -1.438 1.00 50.06 209 THR A N 1
ATOM 1581 C CA . THR A 1 209 ? 4.472 26.885 -1.044 1.00 50.06 209 THR A CA 1
ATOM 1582 C C . THR A 1 209 ? 3.881 26.416 0.286 1.00 50.06 209 THR A C 1
ATOM 1584 O O . THR A 1 209 ? 2.909 25.663 0.279 1.00 50.06 209 THR A O 1
ATOM 1587 N N . PRO A 1 210 ? 4.426 26.808 1.455 1.00 44.50 210 PRO A N 1
ATOM 1588 C CA . PRO A 1 210 ? 3.713 26.594 2.701 1.00 44.50 210 PRO A CA 1
ATOM 1589 C C . PRO A 1 210 ? 2.437 27.437 2.631 1.00 44.50 210 PRO A C 1
ATOM 1591 O O . PRO A 1 210 ? 2.480 28.660 2.771 1.00 44.50 210 PRO A O 1
ATOM 1594 N N . THR A 1 211 ? 1.302 26.794 2.355 1.00 45.00 211 THR A N 1
ATOM 1595 C CA . THR A 1 211 ? -0.015 27.386 2.584 1.00 45.00 211 THR A CA 1
ATOM 1596 C C . THR A 1 211 ? -0.052 27.883 4.022 1.00 45.00 211 THR A C 1
ATOM 1598 O O . THR A 1 211 ? 0.134 27.110 4.964 1.00 45.00 211 THR A O 1
ATOM 1601 N N . ARG A 1 212 ? -0.194 29.200 4.138 1.00 38.22 212 ARG A N 1
ATOM 1602 C CA . ARG A 1 212 ? -0.354 29.955 5.373 1.00 38.22 212 ARG A CA 1
ATOM 1603 C C . ARG A 1 212 ? -1.791 29.865 5.862 1.00 38.22 212 ARG A C 1
ATOM 1605 O O . ARG A 1 212 ? -2.685 29.826 4.987 1.00 38.22 212 ARG A O 1
#

Foldseek 3Di:
DDDDPPPPDPPLPCDPVNLVVLVVQLVVLLVVLLVQLLVQLVVCLVPPDDLVVSLVRSCVRSVVSLVSNLVSQQVSCVSVDPDRVVVSVVVSVVSSLVSSLSSLVVSVVVVVVVVPDPPPDDDDDDDDPDDDPPPDDPDDPPDDDPLLVQLLVQLLVLLVVCLPPPDDLQSSLVSSCVVSVVSNVDDDPNSSVVSSVNSSVSSCCSVVDPDD